Protein AF-A0A936WQS9-F1 (afdb_monomer)

Foldseek 3Di:
DQQDPVLVVLLVLLAWDDDDQLIGGQDLLLLLLLVLVLCVLVVHDLCQLPFDDFPDDNDPDFPVPDDPVNSVPGPVRDDSRSSSSSQSSVCVVPVCSSVLSSLSSLLVSLVSSLLSCLQAVDQDDCVVFVVVCVVCPPVDPPVVSVVVRRVVVSVVVSVVSNVVSCVVRPLVLLQVLLVWDWDDQQRALFFQADPVRDGDNTGDTFSTADP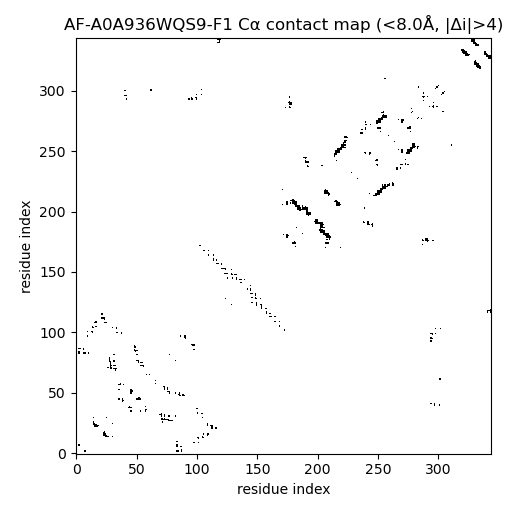VQLETEDEAQADDPPPDDPVNLVVLLRVQVSSVVSVGQYEYAYQAQDDDPSVVVSQVSSVVSVHYYAYHVRSLVSSLVSNPDSSNSSCVRPPVVVSVVVSPDDPVDFFDWDWDDDVQWIWIDGHPDIDIRGHD

Structure (mmCIF, N/CA/C/O backbone):
data_AF-A0A936WQS9-F1
#
_entry.id   AF-A0A936WQS9-F1
#
loop_
_atom_site.group_PDB
_atom_site.id
_atom_site.type_symbol
_atom_site.label_atom_id
_atom_site.label_alt_id
_atom_site.label_comp_id
_atom_site.label_asym_id
_atom_site.label_entity_id
_atom_site.label_seq_id
_atom_site.pdbx_PDB_ins_code
_atom_site.Cartn_x
_atom_site.Cartn_y
_atom_site.Cartn_z
_atom_site.occupancy
_atom_site.B_iso_or_equiv
_atom_site.auth_seq_id
_atom_site.auth_comp_id
_atom_site.auth_asym_id
_atom_site.auth_atom_id
_atom_site.pdbx_PDB_model_num
ATOM 1 N N . MET A 1 1 ? -15.703 30.690 -5.950 1.00 58.16 1 MET A N 1
ATOM 2 C CA . MET A 1 1 ? -15.272 30.643 -4.539 1.00 58.16 1 MET A CA 1
ATOM 3 C C . MET A 1 1 ? -13.782 30.345 -4.498 1.00 58.16 1 MET A C 1
ATOM 5 O O . MET A 1 1 ? -13.337 29.571 -5.343 1.00 58.16 1 MET A O 1
ATOM 9 N N . PRO A 1 2 ? -13.010 30.992 -3.613 1.00 80.19 2 PRO A N 1
ATOM 10 C CA . PRO A 1 2 ? -11.603 30.657 -3.416 1.00 80.19 2 PRO A CA 1
ATOM 11 C C . PRO A 1 2 ? -11.472 29.235 -2.850 1.00 80.19 2 PRO A C 1
ATOM 13 O O . PRO A 1 2 ? -12.244 28.853 -1.977 1.00 80.19 2 PRO A O 1
ATOM 16 N N . VAL A 1 3 ? -10.503 28.463 -3.350 1.00 90.00 3 VAL A N 1
ATOM 17 C CA . VAL A 1 3 ? -10.180 27.119 -2.837 1.00 90.00 3 VAL A CA 1
ATOM 18 C C . VAL A 1 3 ? -9.650 27.229 -1.405 1.00 90.00 3 VAL A C 1
ATOM 20 O O . VAL A 1 3 ? -8.772 28.065 -1.138 1.00 90.00 3 VAL A O 1
ATOM 23 N N . SER A 1 4 ? -10.139 26.367 -0.512 1.00 94.06 4 SER A N 1
ATOM 24 C CA . SER A 1 4 ? -9.732 26.328 0.892 1.00 94.06 4 SER A CA 1
ATOM 25 C C . SER A 1 4 ? -8.246 25.983 1.065 1.00 94.06 4 SER A C 1
ATOM 27 O O . SER A 1 4 ? -7.602 25.343 0.225 1.00 94.06 4 SER A O 1
ATOM 29 N N . VAL A 1 5 ? -7.666 26.398 2.194 1.00 94.06 5 VAL A N 1
ATOM 30 C CA . VAL A 1 5 ? -6.282 26.035 2.556 1.00 94.06 5 VAL A CA 1
ATOM 31 C C . VAL A 1 5 ? -6.144 24.519 2.737 1.00 94.06 5 VAL A C 1
ATOM 33 O O . VAL A 1 5 ? -5.124 23.943 2.348 1.00 94.06 5 VAL A O 1
ATOM 36 N N . THR A 1 6 ? -7.185 23.866 3.255 1.00 93.50 6 THR A N 1
ATOM 37 C CA . THR A 1 6 ? -7.256 22.410 3.416 1.00 93.50 6 THR A CA 1
ATOM 38 C C . THR A 1 6 ? -7.100 21.701 2.075 1.00 93.50 6 THR A C 1
ATOM 40 O O . THR A 1 6 ? -6.226 20.845 1.942 1.00 93.50 6 THR A O 1
ATOM 43 N N . VAL A 1 7 ? -7.850 22.110 1.046 1.00 96.50 7 VAL A N 1
ATOM 44 C CA . VAL A 1 7 ? -7.761 21.501 -0.291 1.00 96.50 7 VAL A CA 1
ATOM 45 C C . VAL A 1 7 ? -6.426 21.784 -0.965 1.00 96.50 7 VAL A C 1
ATOM 47 O O . VAL A 1 7 ? -5.829 20.873 -1.537 1.00 96.50 7 VAL A O 1
ATOM 50 N N . LYS A 1 8 ? -5.883 23.000 -0.839 1.00 95.50 8 LYS A N 1
ATOM 51 C CA . LYS A 1 8 ? -4.522 23.306 -1.321 1.00 95.50 8 LYS A CA 1
ATOM 52 C C . LYS A 1 8 ? -3.481 22.384 -0.685 1.00 95.50 8 LYS A C 1
ATOM 54 O O . LYS A 1 8 ? -2.594 21.874 -1.370 1.00 95.50 8 LYS A O 1
ATOM 59 N N . THR A 1 9 ? -3.597 22.150 0.620 1.00 95.44 9 THR A N 1
ATOM 60 C CA . THR A 1 9 ? -2.694 21.268 1.370 1.00 95.44 9 THR A CA 1
ATOM 61 C C . THR A 1 9 ? -2.844 19.816 0.927 1.00 95.44 9 THR A C 1
ATOM 63 O O . THR A 1 9 ? -1.839 19.165 0.635 1.00 95.44 9 THR A O 1
ATOM 66 N N . LEU A 1 10 ? -4.083 19.326 0.820 1.00 96.00 10 LEU A N 1
ATOM 67 C CA . LEU A 1 10 ? -4.405 17.990 0.323 1.00 96.00 10 LEU A CA 1
ATOM 68 C C . LEU A 1 10 ? -3.834 17.773 -1.082 1.00 96.00 10 LEU A C 1
ATOM 70 O O . LEU A 1 10 ? -3.108 16.809 -1.299 1.00 96.00 10 LEU A O 1
ATOM 74 N N . PHE A 1 11 ? -4.089 18.696 -2.011 1.00 96.38 11 PHE A N 1
ATOM 75 C CA . PHE A 1 11 ? -3.616 18.629 -3.393 1.00 96.38 11 PHE A CA 1
ATOM 76 C C . PHE A 1 11 ? -2.086 18.583 -3.480 1.00 96.38 11 PHE A C 1
ATOM 78 O O . PHE A 1 11 ? -1.515 17.739 -4.172 1.00 96.38 11 PHE A O 1
ATOM 85 N N . ASN A 1 12 ? -1.399 19.453 -2.735 1.00 93.75 12 ASN A N 1
ATOM 86 C CA . ASN A 1 12 ? 0.062 19.485 -2.730 1.00 93.75 12 ASN A CA 1
ATOM 87 C C . ASN A 1 12 ? 0.662 18.194 -2.154 1.00 93.75 12 ASN A C 1
ATOM 89 O O . ASN A 1 12 ? 1.575 17.635 -2.761 1.00 93.75 12 ASN A O 1
ATOM 93 N N . LYS A 1 13 ? 0.117 17.682 -1.041 1.00 93.25 13 LYS A N 1
ATOM 94 C CA . LYS A 1 13 ? 0.535 16.396 -0.455 1.00 93.25 13 LYS A CA 1
ATOM 95 C C . LYS A 1 13 ? 0.214 15.216 -1.375 1.00 93.25 13 LYS A C 1
ATOM 97 O O . LYS A 1 13 ? 1.012 14.288 -1.491 1.00 93.25 13 LYS A O 1
ATOM 102 N N . ALA A 1 14 ? -0.929 15.242 -2.058 1.00 94.12 14 ALA A N 1
ATOM 103 C CA . ALA A 1 14 ? -1.326 14.208 -3.005 1.00 94.12 14 ALA A CA 1
ATOM 104 C C . ALA A 1 14 ? -0.356 14.129 -4.189 1.00 94.12 14 ALA A C 1
ATOM 106 O O . ALA A 1 14 ? -0.041 13.028 -4.628 1.00 94.12 14 ALA A O 1
ATOM 107 N N . ARG A 1 15 ? 0.211 15.258 -4.632 1.00 95.06 15 ARG A N 1
ATOM 108 C CA . ARG A 1 15 ? 1.053 15.329 -5.832 1.00 95.06 15 ARG A CA 1
ATOM 109 C C . ARG A 1 15 ? 2.475 14.786 -5.673 1.00 95.06 15 ARG A C 1
ATOM 111 O O . ARG A 1 15 ? 3.000 14.270 -6.652 1.00 95.06 15 ARG A O 1
ATOM 118 N N . SER A 1 16 ? 3.115 14.893 -4.509 1.00 93.88 16 SER A N 1
ATOM 119 C CA . SER A 1 16 ? 4.531 14.509 -4.341 1.00 93.88 16 SER A CA 1
ATOM 120 C C . SER A 1 16 ? 4.748 13.381 -3.329 1.00 93.88 16 SER A C 1
ATOM 122 O O . SER A 1 16 ? 3.978 13.208 -2.384 1.00 93.88 16 SER A O 1
ATOM 124 N N . LEU A 1 17 ? 5.786 12.571 -3.539 1.00 93.00 17 LEU A N 1
ATOM 125 C CA . LEU A 1 17 ? 6.237 11.535 -2.609 1.00 93.00 17 LEU A CA 1
ATOM 126 C C . LEU A 1 17 ? 7.766 11.457 -2.605 1.00 93.00 17 LEU A C 1
ATOM 128 O O . LEU A 1 17 ? 8.380 11.200 -3.639 1.00 93.00 17 LEU A O 1
ATOM 132 N N . GLY A 1 18 ? 8.352 11.568 -1.411 1.00 86.94 18 GLY A N 1
ATOM 133 C CA . GLY A 1 18 ? 9.793 11.449 -1.202 1.00 86.94 18 GLY A CA 1
ATOM 134 C C . GLY A 1 18 ? 10.581 12.670 -1.674 1.00 86.94 18 GLY A C 1
ATOM 135 O O . GLY A 1 18 ? 10.019 13.724 -1.958 1.00 86.94 18 GLY A O 1
ATOM 136 N N . THR A 1 19 ? 11.900 12.508 -1.717 1.00 81.81 19 THR A N 1
ATOM 137 C CA . THR A 1 19 ? 12.876 13.501 -2.179 1.00 81.81 19 THR A CA 1
ATOM 138 C C . THR A 1 19 ? 14.018 12.790 -2.916 1.00 81.81 19 THR A C 1
ATOM 140 O O . THR A 1 19 ? 14.195 11.573 -2.793 1.00 81.81 19 THR A O 1
ATOM 143 N N . GLY A 1 20 ? 14.808 13.537 -3.690 1.00 85.88 20 GLY A N 1
ATOM 144 C CA . GLY A 1 20 ? 16.004 13.018 -4.361 1.00 85.88 20 GLY A CA 1
ATOM 145 C C . GLY A 1 20 ? 15.698 12.119 -5.564 1.00 85.88 20 GLY A C 1
ATOM 146 O O . GLY A 1 20 ? 14.681 12.275 -6.232 1.00 85.88 20 GLY A O 1
ATOM 147 N N . ARG A 1 21 ? 16.588 11.158 -5.856 1.00 82.81 21 ARG A N 1
ATOM 148 C CA . ARG A 1 21 ? 16.542 10.351 -7.097 1.00 82.81 21 ARG A CA 1
ATOM 149 C C . ARG A 1 21 ? 15.251 9.534 -7.271 1.00 82.81 21 ARG A C 1
ATOM 151 O O . ARG A 1 21 ? 14.854 9.250 -8.393 1.00 82.81 21 ARG A O 1
ATOM 158 N N . LEU A 1 22 ? 14.583 9.175 -6.174 1.00 88.75 22 LEU A N 1
ATOM 159 C CA . LEU A 1 22 ? 13.340 8.393 -6.186 1.00 88.75 22 LEU A CA 1
ATOM 160 C C . LEU A 1 22 ? 12.081 9.255 -5.968 1.00 88.75 22 LEU A C 1
ATOM 162 O O . LEU A 1 22 ? 11.011 8.705 -5.711 1.00 88.75 22 LEU A O 1
ATOM 166 N N . GLU A 1 23 ? 12.188 10.587 -6.036 1.00 93.25 23 GLU A N 1
ATOM 167 C CA . GLU A 1 23 ? 11.052 11.498 -5.846 1.00 93.25 23 GLU A CA 1
ATOM 168 C C . GLU A 1 23 ? 9.993 11.305 -6.929 1.00 93.25 23 GLU A C 1
ATOM 170 O O . GLU A 1 23 ? 10.248 11.556 -8.101 1.00 93.25 23 GLU A O 1
ATOM 175 N N . VAL A 1 24 ? 8.765 10.967 -6.549 1.00 95.19 24 VAL A N 1
ATOM 176 C CA . VAL A 1 24 ? 7.639 10.909 -7.488 1.00 95.19 24 VAL A CA 1
ATOM 177 C C . VAL A 1 24 ? 6.822 12.188 -7.406 1.00 95.19 24 VAL A C 1
ATOM 179 O O . VAL A 1 24 ? 6.429 12.612 -6.319 1.00 95.19 24 VAL A O 1
ATOM 182 N N . ARG A 1 25 ? 6.499 12.758 -8.570 1.00 95.81 25 ARG A N 1
ATOM 183 C CA . ARG A 1 25 ? 5.596 13.899 -8.700 1.00 95.81 25 ARG A CA 1
ATOM 184 C C . ARG A 1 25 ? 4.560 13.623 -9.781 1.00 95.81 25 ARG A C 1
ATOM 186 O O . ARG A 1 25 ? 4.924 13.492 -10.942 1.00 95.81 25 ARG A O 1
ATOM 193 N N . LEU A 1 26 ? 3.293 13.569 -9.382 1.00 97.44 26 LEU A N 1
ATOM 194 C CA . LEU A 1 26 ? 2.174 13.371 -10.298 1.00 97.44 26 LEU A CA 1
ATOM 195 C C . LEU A 1 26 ? 1.968 14.616 -11.169 1.00 97.44 26 LEU A C 1
ATOM 197 O O . LEU A 1 26 ? 1.988 15.754 -10.681 1.00 97.44 26 LEU A O 1
ATOM 201 N N . SER A 1 27 ? 1.757 14.390 -12.458 1.00 96.56 27 SER A N 1
ATOM 202 C CA . SER A 1 27 ? 1.336 15.393 -13.431 1.00 96.56 27 SER A CA 1
ATOM 203 C C . SER A 1 27 ? -0.144 15.763 -13.265 1.00 96.56 27 SER A C 1
ATOM 205 O O . SER A 1 27 ? -0.908 15.083 -12.578 1.00 96.56 27 SER A O 1
ATOM 207 N N . GLY A 1 28 ? -0.571 16.850 -13.920 1.00 96.88 28 GLY A N 1
ATOM 208 C CA . GLY A 1 28 ? -1.995 17.202 -13.997 1.00 96.88 28 GLY A CA 1
ATOM 209 C C . GLY A 1 28 ? -2.827 16.115 -14.687 1.00 96.88 28 GLY A C 1
ATOM 210 O O . GLY A 1 28 ? -3.931 15.827 -14.236 1.00 96.88 28 GLY A O 1
ATOM 211 N N . SER A 1 29 ? -2.261 15.458 -15.709 1.00 97.44 29 SER A N 1
ATOM 212 C CA . SER A 1 29 ? -2.894 14.325 -16.397 1.00 97.44 29 SER A CA 1
ATOM 213 C C . SER A 1 29 ? -3.140 13.156 -15.447 1.00 97.44 29 SER A C 1
ATOM 215 O O . SER A 1 29 ? -4.262 12.665 -15.377 1.00 97.44 29 SER A O 1
ATOM 217 N N . GLU A 1 30 ? -2.137 12.758 -14.658 1.00 98.12 30 GLU A N 1
ATOM 218 C CA . GLU A 1 30 ? -2.291 11.655 -13.702 1.00 98.12 30 GLU A CA 1
ATOM 219 C C . GLU A 1 30 ? -3.331 11.990 -12.633 1.00 98.12 30 GLU A C 1
ATOM 221 O O . GLU A 1 30 ? -4.213 11.182 -12.360 1.00 98.12 30 GLU A O 1
ATOM 226 N N . LEU A 1 31 ? -3.279 13.197 -12.060 1.00 98.25 31 LEU A N 1
ATOM 227 C CA . LEU A 1 31 ? -4.258 13.634 -11.059 1.00 98.25 31 LEU A CA 1
ATOM 228 C C . LEU A 1 31 ? -5.684 13.650 -11.621 1.00 98.25 31 LEU A C 1
ATOM 230 O O . LEU A 1 31 ? -6.610 13.206 -10.944 1.00 98.25 31 LEU A O 1
ATOM 234 N N . TYR A 1 32 ? -5.859 14.120 -12.856 1.00 98.38 32 TYR A N 1
ATOM 235 C CA . TYR A 1 32 ? -7.146 14.085 -13.540 1.00 98.38 32 TYR A CA 1
ATOM 236 C C . TYR A 1 32 ? -7.615 12.645 -13.791 1.00 98.38 32 TYR A C 1
ATOM 238 O O . TYR A 1 32 ? -8.744 12.314 -13.439 1.00 98.38 32 TYR A O 1
ATOM 246 N N . GLY A 1 33 ? -6.743 11.766 -14.291 1.00 98.19 33 GLY A N 1
ATOM 247 C CA . GLY A 1 33 ? -7.043 10.344 -14.479 1.00 98.19 33 GLY A CA 1
ATOM 248 C C . GLY A 1 33 ? -7.470 9.652 -13.181 1.00 98.19 33 GLY A C 1
ATOM 249 O O . GLY A 1 33 ? -8.458 8.922 -13.164 1.00 98.19 33 GLY A O 1
ATOM 250 N N . LEU A 1 34 ? -6.795 9.935 -12.061 1.00 98.44 34 LEU A N 1
ATOM 251 C CA . LEU A 1 34 ? -7.183 9.405 -10.750 1.00 98.44 34 LEU A CA 1
ATOM 252 C C . LEU A 1 34 ? -8.555 9.931 -10.302 1.00 98.44 34 LEU A C 1
ATOM 254 O O . LEU A 1 34 ? -9.365 9.146 -9.822 1.00 98.44 34 LEU A O 1
ATOM 258 N N . LEU A 1 35 ? -8.864 11.217 -10.502 1.00 98.44 35 LEU A N 1
ATOM 259 C CA . LEU A 1 35 ? -10.194 11.760 -10.194 1.00 98.44 35 LEU A CA 1
ATOM 260 C C . LEU A 1 35 ? -11.298 11.130 -11.055 1.00 98.44 35 LEU A C 1
ATOM 262 O O . LEU A 1 35 ? -12.395 10.891 -10.552 1.00 98.44 35 LEU A O 1
ATOM 266 N N . LEU A 1 36 ? -11.016 10.824 -12.326 1.00 98.25 36 LEU A N 1
ATOM 267 C CA . LEU A 1 36 ? -11.950 10.107 -13.199 1.00 98.25 36 LEU A CA 1
ATOM 268 C C . LEU A 1 36 ? -12.235 8.689 -12.686 1.00 98.25 36 LEU A C 1
ATOM 270 O O . LEU A 1 36 ? -13.386 8.253 -12.733 1.00 98.25 36 LEU A O 1
ATOM 274 N N . LEU A 1 37 ? -11.223 7.988 -12.160 1.00 98.25 37 LEU A N 1
ATOM 275 C CA . LEU A 1 37 ? -11.428 6.685 -11.521 1.00 98.25 37 LEU A CA 1
ATOM 276 C C . LEU A 1 37 ? -12.297 6.805 -10.265 1.00 98.25 37 LEU A C 1
ATOM 278 O O . LEU A 1 37 ? -13.234 6.029 -10.116 1.00 98.25 37 LEU A O 1
ATOM 282 N N . ILE A 1 38 ? -12.073 7.818 -9.421 1.00 98.06 38 ILE A N 1
ATOM 283 C CA . ILE A 1 38 ? -12.927 8.049 -8.243 1.00 98.06 38 ILE A CA 1
ATOM 284 C C . ILE A 1 38 ? -14.368 8.342 -8.674 1.00 98.06 38 ILE A C 1
ATOM 286 O O . ILE A 1 38 ? -15.299 7.764 -8.122 1.00 98.06 38 ILE A O 1
ATOM 290 N N . CYS A 1 39 ? -14.575 9.179 -9.699 1.00 97.75 39 CYS A N 1
ATOM 291 C CA . CYS A 1 39 ? -15.916 9.441 -10.230 1.00 97.75 39 CYS A CA 1
ATOM 292 C C . CYS A 1 39 ? -16.593 8.147 -10.692 1.00 97.75 39 CYS A C 1
ATOM 294 O O . CYS A 1 39 ? -17.736 7.896 -10.325 1.00 97.75 39 CYS A O 1
ATOM 296 N N . ARG A 1 40 ? -15.885 7.285 -11.434 1.00 97.00 40 ARG A N 1
ATOM 297 C CA . ARG A 1 40 ? -16.393 5.961 -11.828 1.00 97.00 40 ARG A CA 1
ATOM 298 C C . ARG A 1 40 ? -16.792 5.133 -10.606 1.00 97.00 40 ARG A C 1
ATOM 300 O O . ARG A 1 40 ? -17.895 4.594 -10.577 1.00 97.00 40 ARG A O 1
ATOM 307 N N . ASP A 1 41 ? -15.925 5.056 -9.604 1.00 97.19 41 ASP A N 1
ATOM 308 C CA . ASP A 1 41 ? -16.128 4.213 -8.424 1.00 97.19 41 ASP A CA 1
ATOM 309 C C . ASP A 1 41 ? -17.312 4.687 -7.573 1.00 97.19 41 ASP A C 1
ATOM 311 O O . ASP A 1 41 ? -18.064 3.869 -7.040 1.00 97.19 41 ASP A O 1
ATOM 315 N N . LEU A 1 42 ? -17.528 6.004 -7.509 1.00 96.06 42 LEU A N 1
ATOM 316 C CA . LEU A 1 42 ? -18.672 6.638 -6.848 1.00 96.06 42 LEU A CA 1
ATOM 317 C C . LEU A 1 42 ? -19.913 6.749 -7.750 1.00 96.06 42 LEU A C 1
ATOM 319 O O . LEU A 1 42 ? -20.949 7.242 -7.311 1.00 96.06 42 LEU A O 1
ATOM 323 N N . SER A 1 43 ? -19.846 6.252 -8.991 1.00 96.31 43 SER A N 1
ATOM 324 C CA . SER A 1 43 ? -20.916 6.362 -9.997 1.00 96.31 43 SER A CA 1
ATOM 325 C C . SER A 1 43 ? -21.324 7.810 -10.311 1.00 96.31 43 SER A C 1
ATOM 327 O O . SER A 1 43 ? -22.488 8.103 -10.588 1.00 96.31 43 SER A O 1
ATOM 329 N N . TRP A 1 44 ? -20.364 8.731 -10.269 1.00 96.75 44 TRP A N 1
ATOM 330 C CA . TRP A 1 44 ? -20.529 10.144 -10.590 1.00 96.75 44 TRP A CA 1
ATOM 331 C C . TRP A 1 44 ? -20.151 10.438 -12.039 1.00 96.75 44 TRP A C 1
ATOM 333 O O . TRP A 1 44 ? -19.207 9.876 -12.596 1.00 96.75 44 TRP A O 1
ATOM 343 N N . GLN A 1 45 ? -20.870 11.385 -12.635 1.00 96.50 45 GLN A N 1
ATOM 344 C CA . GLN A 1 45 ? -20.447 12.013 -13.882 1.00 96.50 45 GLN A CA 1
ATOM 345 C C . GLN A 1 45 ? -19.364 13.061 -13.563 1.00 96.50 45 GLN A C 1
ATOM 347 O O . GLN A 1 45 ? -19.575 13.842 -12.632 1.00 96.50 45 GLN A O 1
ATOM 352 N N . PRO A 1 46 ? -18.223 13.117 -14.277 1.00 96.56 46 PRO A N 1
ATOM 353 C CA . PRO A 1 46 ? -17.128 14.045 -13.957 1.00 96.56 46 PRO A CA 1
ATOM 354 C C . PRO A 1 46 ? -17.562 15.517 -13.862 1.00 96.56 46 PRO A C 1
ATOM 356 O O . PRO A 1 46 ? -17.081 16.271 -13.013 1.00 96.56 46 PRO A O 1
ATOM 359 N N . GLU A 1 47 ? -18.533 15.925 -14.677 1.00 96.50 47 GLU A N 1
ATOM 360 C CA . GLU A 1 47 ? -19.055 17.293 -14.717 1.00 96.50 47 GLU A CA 1
ATOM 361 C C . GLU A 1 47 ? -19.765 17.679 -13.417 1.00 96.50 47 GLU A C 1
ATOM 363 O O . GLU A 1 47 ? -19.842 18.864 -13.098 1.00 96.50 47 GLU A O 1
ATOM 368 N N . HIS A 1 48 ? -20.236 16.696 -12.641 1.00 94.44 48 HIS A N 1
ATOM 369 C CA . HIS A 1 48 ? -20.868 16.907 -11.338 1.00 94.44 48 HIS A CA 1
ATOM 370 C C . HIS A 1 48 ? -19.922 17.621 -10.361 1.00 94.44 48 HIS A C 1
ATOM 372 O O . HIS A 1 48 ? -20.357 18.441 -9.558 1.00 94.44 48 HIS A O 1
ATOM 378 N N . ILE A 1 49 ? -18.617 17.361 -10.470 1.00 96.75 49 ILE A N 1
ATOM 379 C CA . ILE A 1 49 ? -17.574 18.035 -9.684 1.00 96.75 49 ILE A CA 1
ATOM 380 C C . ILE A 1 49 ? -16.800 19.062 -10.521 1.00 96.75 49 ILE A C 1
ATOM 382 O O . ILE A 1 49 ? -15.690 19.463 -10.178 1.00 96.75 49 ILE A O 1
ATOM 386 N N . GLY A 1 50 ? -17.369 19.495 -11.649 1.00 96.12 50 GLY A N 1
ATOM 387 C CA . GLY A 1 50 ? -16.782 20.506 -12.525 1.00 96.12 50 GLY A CA 1
ATOM 388 C C . GLY A 1 50 ? -15.569 20.035 -13.328 1.00 96.12 50 GLY A C 1
ATOM 389 O O . GLY A 1 50 ? -14.843 20.879 -13.848 1.00 96.12 50 GLY A O 1
ATOM 390 N N . LEU A 1 51 ? -15.332 18.724 -13.437 1.00 97.44 51 LEU A N 1
ATOM 391 C CA . LEU A 1 51 ? -14.311 18.201 -14.341 1.00 97.44 51 LEU A CA 1
ATOM 392 C C . LEU A 1 51 ? -14.824 18.194 -15.790 1.00 97.44 51 LEU A C 1
ATOM 394 O O . LEU A 1 51 ? -16.010 17.954 -16.026 1.00 97.44 51 LEU A O 1
ATOM 398 N N . PRO A 1 52 ? -13.949 18.415 -16.785 1.00 96.25 52 PRO A N 1
ATOM 399 C CA . PRO A 1 52 ? -14.330 18.291 -18.181 1.00 96.25 52 PRO A CA 1
ATOM 400 C C . PRO A 1 52 ? -14.638 16.833 -18.537 1.00 96.25 52 PRO A C 1
ATOM 402 O O . PRO A 1 52 ? -14.078 15.902 -17.947 1.00 96.25 52 PRO A O 1
ATOM 405 N N . LYS A 1 53 ? -15.463 16.649 -19.576 1.00 94.06 53 LYS A N 1
ATOM 406 C CA . LYS A 1 53 ? -15.695 15.346 -20.214 1.00 94.06 53 LYS A CA 1
ATOM 407 C C . LYS A 1 53 ? -14.362 14.702 -20.594 1.00 94.06 53 LYS A C 1
ATOM 409 O O . LYS A 1 53 ? -13.576 15.356 -21.287 1.00 94.06 53 LYS A O 1
ATOM 414 N N . PRO A 1 54 ? -14.097 13.450 -20.192 1.00 94.00 54 PRO A N 1
ATOM 415 C CA . PRO A 1 54 ? -12.870 12.778 -20.577 1.00 94.00 54 PRO A CA 1
ATOM 416 C C . PRO A 1 54 ? -12.878 12.518 -22.086 1.00 94.00 54 PRO A C 1
ATOM 418 O O . PRO A 1 54 ? -13.891 12.108 -22.654 1.00 94.00 54 PRO A O 1
ATOM 421 N N . ARG A 1 55 ? -11.747 12.788 -22.746 1.00 94.12 55 ARG A N 1
ATOM 422 C CA . ARG A 1 55 ? -11.556 12.444 -24.166 1.00 94.12 55 ARG A CA 1
ATOM 423 C C . ARG A 1 55 ? -11.288 10.956 -24.356 1.00 94.12 55 ARG A C 1
ATOM 425 O O . ARG A 1 55 ? -11.755 10.363 -25.319 1.00 94.12 55 ARG A O 1
ATOM 432 N N . GLU A 1 56 ? -10.568 10.379 -23.404 1.00 92.69 56 GLU A N 1
ATOM 433 C CA . GLU A 1 56 ? -10.275 8.955 -23.345 1.00 92.69 56 GLU A CA 1
ATOM 434 C C . GLU A 1 56 ? -11.360 8.227 -22.554 1.00 92.69 56 GLU A C 1
ATOM 436 O O . GLU A 1 56 ? -11.865 8.740 -21.554 1.00 92.69 56 GLU A O 1
ATOM 441 N N . ALA A 1 57 ? -11.702 7.007 -22.964 1.00 94.50 57 ALA A N 1
ATOM 442 C CA . ALA A 1 57 ? -12.639 6.191 -22.204 1.00 94.50 57 ALA A CA 1
ATOM 443 C C . ALA A 1 57 ? -12.076 5.896 -20.803 1.00 94.50 57 ALA A C 1
ATOM 445 O O . ALA A 1 57 ? -10.910 5.517 -20.659 1.00 94.50 57 ALA A O 1
ATOM 446 N N . ILE A 1 58 ? -12.914 6.039 -19.772 1.00 96.00 58 ILE A N 1
ATOM 447 C CA . ILE A 1 58 ? -12.544 5.636 -18.412 1.00 96.00 58 ILE A CA 1
ATOM 448 C C . ILE A 1 58 ? -12.487 4.096 -18.375 1.00 96.00 58 ILE A C 1
ATOM 450 O O . ILE A 1 58 ? -13.486 3.451 -18.718 1.00 96.00 58 ILE A O 1
ATOM 454 N N . PRO A 1 59 ? -11.355 3.482 -17.980 1.00 95.06 59 PRO A N 1
ATOM 455 C CA . PRO A 1 59 ? -11.199 2.037 -17.959 1.00 95.06 59 PRO A CA 1
ATOM 456 C C . PRO A 1 59 ? -12.249 1.371 -17.071 1.00 95.06 59 PRO A C 1
ATOM 458 O O . PRO A 1 59 ? -12.524 1.825 -15.959 1.00 95.06 59 PRO A O 1
ATOM 461 N N . LYS A 1 60 ? -12.807 0.257 -17.550 1.00 92.69 60 LYS A N 1
ATOM 462 C CA . LYS A 1 60 ? -13.745 -0.579 -16.779 1.00 92.69 60 LYS A CA 1
ATOM 463 C C . LYS A 1 60 ? -13.049 -1.678 -15.974 1.00 92.69 60 LYS A C 1
ATOM 465 O O . LYS A 1 60 ? -13.660 -2.259 -15.089 1.00 92.69 60 LYS A O 1
ATOM 470 N N . GLN A 1 61 ? -11.792 -1.970 -16.298 1.00 90.44 61 GLN A N 1
ATOM 471 C CA . GLN A 1 61 ? -10.978 -2.948 -15.582 1.00 90.44 61 GLN A CA 1
ATOM 472 C C . GLN A 1 61 ? -10.542 -2.447 -14.200 1.00 90.44 61 GLN A C 1
ATOM 474 O O . GLN A 1 61 ? -10.634 -1.252 -13.887 1.00 90.44 61 GLN A O 1
ATOM 479 N N . THR A 1 62 ? -10.027 -3.376 -13.391 1.00 91.06 62 THR A N 1
ATOM 480 C CA . THR A 1 62 ? -9.424 -3.057 -12.095 1.00 91.06 62 THR A CA 1
ATOM 481 C C . THR A 1 62 ? -8.251 -2.099 -12.281 1.00 91.06 62 THR A C 1
ATOM 483 O O . THR A 1 62 ? -7.568 -2.098 -13.311 1.00 91.06 62 THR A O 1
ATOM 486 N N . TYR A 1 63 ? -7.998 -1.279 -11.263 1.00 95.56 63 TYR A N 1
ATOM 487 C CA . TYR A 1 63 ? -6.917 -0.296 -11.272 1.00 95.56 63 TYR A CA 1
ATOM 488 C C . TYR A 1 63 ? -5.555 -0.902 -11.646 1.00 95.56 63 TYR A C 1
ATOM 490 O O . TYR A 1 63 ? -4.793 -0.322 -12.418 1.00 95.56 63 TYR A O 1
ATOM 498 N N . TYR A 1 64 ? -5.272 -2.101 -11.137 1.00 94.69 64 TYR A N 1
ATOM 499 C CA . TYR A 1 64 ? -4.011 -2.808 -11.347 1.00 94.69 64 TYR A CA 1
ATOM 500 C C . TYR A 1 64 ? -3.766 -3.231 -12.794 1.00 94.69 64 TYR A C 1
ATOM 502 O O . TYR A 1 64 ? -2.609 -3.394 -13.184 1.00 94.69 64 TYR A O 1
ATOM 510 N N . SER A 1 65 ? -4.828 -3.360 -13.587 1.00 93.50 65 SER A N 1
ATOM 511 C CA . SER A 1 65 ? -4.747 -3.677 -15.009 1.00 93.50 65 SER A CA 1
ATOM 512 C C . SER A 1 65 ? -4.680 -2.431 -15.892 1.00 93.50 65 SER A C 1
ATOM 514 O O . SER A 1 65 ? -4.459 -2.573 -17.092 1.00 93.50 65 SER A O 1
ATOM 516 N N . VAL A 1 66 ? -4.901 -1.219 -15.368 1.00 95.00 66 VAL A N 1
ATOM 517 C CA . VAL A 1 66 ? -4.867 0.011 -16.176 1.00 95.00 66 VAL A CA 1
ATOM 518 C C . VAL A 1 66 ? -3.430 0.296 -16.638 1.00 95.00 66 VAL A C 1
ATOM 520 O O . VAL A 1 66 ? -2.535 0.420 -15.795 1.00 95.00 66 VAL A O 1
ATOM 523 N N . PRO A 1 67 ? -3.177 0.429 -17.955 1.00 92.94 67 PRO A N 1
ATOM 524 C CA . PRO A 1 67 ? -1.844 0.737 -18.461 1.00 92.94 67 PRO A CA 1
ATOM 525 C C . PRO A 1 67 ? -1.336 2.091 -17.938 1.00 92.94 67 PRO A C 1
ATOM 527 O O . PRO A 1 67 ? -2.085 3.068 -17.994 1.00 92.94 67 PRO A O 1
ATOM 530 N N . PRO A 1 68 ? -0.060 2.211 -17.516 1.00 91.88 68 PRO A N 1
ATOM 531 C CA . PRO A 1 68 ? 0.498 3.482 -17.041 1.00 91.88 68 PRO A CA 1
ATOM 532 C C . PRO A 1 68 ? 0.325 4.644 -18.028 1.00 91.88 68 PRO A C 1
ATOM 534 O O . PRO A 1 68 ? 0.075 5.772 -17.615 1.00 91.88 68 PRO A O 1
ATOM 537 N N . ILE A 1 69 ? 0.390 4.358 -19.334 1.00 94.25 69 ILE A N 1
ATOM 538 C CA . ILE A 1 69 ? 0.236 5.363 -20.393 1.00 94.25 69 ILE A CA 1
ATOM 539 C C . ILE A 1 69 ? -1.136 6.052 -20.380 1.00 94.25 69 ILE A C 1
ATOM 541 O O . ILE A 1 69 ? -1.222 7.215 -20.758 1.00 94.25 69 ILE A O 1
ATOM 545 N N . TRP A 1 70 ? -2.190 5.384 -19.897 1.00 96.88 70 TRP A N 1
ATOM 546 C CA . TRP A 1 70 ? -3.530 5.972 -19.818 1.00 96.88 70 TRP A CA 1
ATOM 547 C C . TRP A 1 70 ? -3.572 7.167 -18.858 1.00 96.88 70 TRP A C 1
ATOM 549 O O . TRP A 1 70 ? -4.146 8.202 -19.171 1.00 96.88 70 TRP A O 1
ATOM 559 N N . PHE A 1 71 ? -2.871 7.086 -17.723 1.00 97.06 71 PHE A N 1
ATOM 560 C CA . PHE A 1 71 ? -2.797 8.207 -16.780 1.00 97.06 71 PHE A CA 1
ATOM 561 C C . PHE A 1 71 ? -2.074 9.429 -17.373 1.00 97.06 71 PHE A C 1
ATOM 563 O O . PHE A 1 71 ? -2.251 10.549 -16.896 1.00 97.06 71 PHE A O 1
ATOM 570 N N . LEU A 1 72 ? -1.281 9.235 -18.429 1.00 95.94 72 LEU A N 1
ATOM 571 C CA . LEU A 1 72 ? -0.528 10.281 -19.122 1.00 95.94 72 LEU A CA 1
ATOM 572 C C . LEU A 1 72 ? -1.214 10.773 -20.407 1.00 95.94 72 LEU A C 1
ATOM 574 O O . LEU A 1 72 ? -0.742 11.736 -21.008 1.00 95.94 72 LEU A O 1
ATOM 578 N N . SER A 1 73 ? -2.310 10.145 -20.844 1.00 95.69 73 SER A N 1
ATOM 579 C CA . SER A 1 73 ? -2.936 10.433 -22.140 1.00 95.69 73 SER A CA 1
ATOM 580 C C . SER A 1 73 ? -4.008 11.527 -22.092 1.00 95.69 73 SER A C 1
ATOM 582 O O . SER A 1 73 ? -4.652 11.804 -23.103 1.00 95.69 73 SER A O 1
ATOM 584 N N . HIS A 1 74 ? -4.219 12.189 -20.951 1.00 96.38 74 HIS A N 1
ATOM 585 C CA . HIS A 1 74 ? -5.283 13.180 -20.810 1.00 96.38 74 HIS A CA 1
ATOM 586 C C . HIS A 1 74 ? -4.834 14.585 -21.219 1.00 96.38 74 HIS A C 1
ATOM 588 O O . HIS A 1 74 ? -4.557 15.452 -20.390 1.00 96.38 74 HIS A O 1
ATOM 594 N N . SER A 1 75 ? -4.839 14.850 -22.526 1.00 94.00 75 SER A N 1
ATOM 595 C CA . SER A 1 75 ? -4.486 16.168 -23.077 1.00 94.00 75 SER A CA 1
ATOM 596 C C . SER A 1 75 ? -5.441 17.297 -22.656 1.00 94.00 75 SER A C 1
ATOM 598 O O . SER A 1 75 ? -5.142 18.466 -22.864 1.00 94.00 75 SER A O 1
ATOM 600 N N . ASN A 1 76 ? -6.634 16.952 -22.164 1.00 95.12 76 ASN A N 1
ATOM 601 C CA . ASN A 1 76 ? -7.655 17.879 -21.676 1.00 95.12 76 ASN A CA 1
ATOM 602 C C . ASN A 1 76 ? -7.666 17.996 -20.145 1.00 95.12 76 ASN A C 1
ATOM 604 O O . ASN A 1 76 ? -8.661 18.465 -19.591 1.00 95.12 76 ASN A O 1
ATOM 608 N N . ALA A 1 77 ? -6.615 17.524 -19.468 1.00 96.56 77 ALA A N 1
ATOM 609 C CA . ALA A 1 77 ? -6.493 17.666 -18.028 1.00 96.56 77 ALA A CA 1
ATOM 610 C C . ALA A 1 77 ? -6.576 19.155 -17.632 1.00 96.56 77 ALA A C 1
ATOM 612 O O . ALA A 1 77 ? -5.840 19.965 -18.207 1.00 96.56 77 ALA A O 1
ATOM 613 N N . PRO A 1 78 ? -7.449 19.516 -16.674 1.00 96.69 78 PRO A N 1
ATOM 614 C CA . PRO A 1 78 ? -7.547 20.880 -16.167 1.00 96.69 78 PRO A CA 1
ATOM 615 C C . PRO A 1 78 ? -6.237 21.370 -15.557 1.00 96.69 78 PRO A C 1
ATOM 617 O O . PRO A 1 78 ? -5.368 20.580 -15.163 1.00 96.69 78 PRO A O 1
ATOM 620 N N . ASP A 1 79 ? -6.114 22.687 -15.419 1.00 96.38 79 ASP A N 1
ATOM 621 C CA . ASP A 1 79 ? -4.974 23.257 -14.713 1.00 96.38 79 ASP A CA 1
ATOM 622 C C . ASP A 1 79 ? -5.020 22.931 -13.197 1.00 96.38 79 ASP A C 1
ATOM 624 O O . ASP A 1 79 ? -6.042 22.483 -12.659 1.00 96.38 79 ASP A O 1
ATOM 628 N N . PRO A 1 80 ? -3.917 23.130 -12.449 1.00 96.00 80 PRO A N 1
ATOM 629 C CA . PRO A 1 80 ? -3.892 22.817 -11.022 1.00 96.00 80 PRO A CA 1
ATOM 630 C C . PRO A 1 80 ? -4.935 23.555 -10.168 1.00 96.00 80 PRO A C 1
ATOM 632 O O . PRO A 1 80 ? -5.328 23.026 -9.129 1.00 96.00 80 PRO A O 1
ATOM 635 N N . ALA A 1 81 ? -5.347 24.769 -10.544 1.00 96.19 81 ALA A N 1
ATOM 636 C CA . ALA A 1 81 ? -6.341 25.541 -9.802 1.00 96.19 81 ALA A CA 1
ATOM 637 C C . ALA A 1 81 ? -7.759 25.010 -10.060 1.00 96.19 81 ALA A C 1
ATOM 639 O O . ALA A 1 81 ? -8.562 24.918 -9.129 1.00 96.19 81 ALA A O 1
ATOM 640 N N . GLU A 1 82 ? -8.046 24.600 -11.293 1.00 97.12 82 GLU A N 1
ATOM 641 C CA . GLU A 1 82 ? -9.298 23.943 -11.667 1.00 97.12 82 GLU A CA 1
ATOM 642 C C . GLU A 1 82 ? -9.440 22.578 -10.988 1.00 97.12 82 GLU A C 1
ATOM 644 O O . GLU A 1 82 ? -10.466 22.319 -10.360 1.00 97.12 82 GLU A O 1
ATOM 649 N N . LEU A 1 83 ? -8.387 21.750 -10.994 1.00 97.75 83 LEU A N 1
ATOM 650 C CA . LEU A 1 83 ? -8.381 20.466 -10.278 1.00 97.75 83 LEU A CA 1
ATOM 651 C C . LEU A 1 83 ? -8.652 20.643 -8.778 1.00 97.75 83 LEU A C 1
ATOM 653 O O . LEU A 1 83 ? -9.429 19.895 -8.188 1.00 97.75 83 LEU A O 1
ATOM 657 N N . GLN A 1 84 ? -8.044 21.656 -8.155 1.00 97.94 84 GLN A N 1
ATOM 658 C CA . GLN A 1 84 ? -8.307 21.987 -6.754 1.00 97.94 84 GLN A CA 1
ATOM 659 C C . GLN A 1 84 ? -9.767 22.386 -6.518 1.00 97.94 84 GLN A C 1
ATOM 661 O O . GLN A 1 84 ? -10.370 21.953 -5.540 1.00 97.94 84 GLN A O 1
ATOM 666 N N . LYS A 1 85 ? -10.363 23.175 -7.415 1.00 97.88 85 LYS A N 1
ATOM 667 C CA . LYS A 1 85 ? -11.779 23.551 -7.323 1.00 97.88 85 LYS A CA 1
ATOM 668 C C . LYS A 1 85 ? -12.704 22.336 -7.461 1.00 97.88 85 LYS A C 1
ATOM 670 O O . LYS A 1 85 ? -13.711 22.265 -6.754 1.00 97.88 85 LYS A O 1
ATOM 675 N N . SER A 1 86 ? -12.360 21.376 -8.316 1.00 98.06 86 SER A N 1
ATOM 676 C CA . SER A 1 86 ? -13.102 20.116 -8.425 1.00 98.06 86 SER A CA 1
ATOM 677 C C . SER A 1 86 ? -13.014 19.277 -7.155 1.00 98.06 86 SER A C 1
ATOM 679 O O . SER A 1 86 ? -14.032 18.766 -6.701 1.00 98.06 86 SER A O 1
ATOM 681 N N . ILE A 1 87 ? -11.837 19.200 -6.528 1.00 98.00 87 ILE A N 1
ATOM 682 C CA . ILE A 1 87 ? -11.662 18.506 -5.242 1.00 98.00 87 ILE A CA 1
ATOM 683 C C . ILE A 1 87 ? -12.471 19.187 -4.132 1.00 98.00 87 ILE A C 1
ATOM 685 O O . ILE A 1 87 ? -13.137 18.500 -3.366 1.00 98.00 87 ILE A O 1
ATOM 689 N N . GLU A 1 88 ? -12.461 20.521 -4.060 1.00 97.50 88 GLU A N 1
ATOM 690 C CA . GLU A 1 88 ? -13.287 21.282 -3.108 1.00 97.50 88 GLU A CA 1
ATOM 691 C C . GLU A 1 88 ? -14.778 20.969 -3.292 1.00 97.50 88 GLU A C 1
ATOM 693 O O . GLU A 1 88 ? -15.483 20.697 -2.325 1.00 97.50 88 GLU A O 1
ATOM 698 N N . THR A 1 89 ? -15.242 20.948 -4.544 1.00 97.81 89 THR A N 1
ATOM 699 C CA . THR A 1 89 ? -16.636 20.619 -4.876 1.00 97.81 89 THR A CA 1
ATOM 700 C C . THR A 1 89 ? -16.975 19.187 -4.468 1.00 97.81 89 THR A C 1
ATOM 702 O O . THR A 1 89 ? -18.024 18.949 -3.881 1.00 97.81 89 THR A O 1
ATOM 705 N N . ALA A 1 90 ? -16.079 18.238 -4.733 1.00 97.62 90 ALA A N 1
ATOM 706 C CA . ALA A 1 90 ? -16.276 16.837 -4.393 1.00 97.62 90 ALA A CA 1
ATOM 707 C C . ALA A 1 90 ? -16.333 16.596 -2.874 1.00 97.62 90 ALA A C 1
ATOM 709 O O . ALA A 1 90 ? -17.204 15.868 -2.414 1.00 97.62 90 ALA A O 1
ATOM 710 N N . ILE A 1 91 ? -15.470 17.258 -2.094 1.00 96.94 91 ILE A N 1
ATOM 711 C CA . ILE A 1 91 ? -15.478 17.183 -0.622 1.00 96.94 91 ILE A CA 1
ATOM 712 C C . ILE A 1 91 ? -16.762 17.780 -0.036 1.00 96.94 91 ILE A C 1
ATOM 714 O O . ILE A 1 91 ? -17.277 17.278 0.958 1.00 96.94 91 ILE A O 1
ATOM 718 N N . ALA A 1 92 ? -17.303 18.835 -0.651 1.00 96.06 92 ALA A N 1
ATOM 719 C CA . ALA A 1 92 ? -18.576 19.413 -0.224 1.00 96.06 92 ALA A CA 1
ATOM 720 C C . ALA A 1 92 ? -19.777 18.476 -0.468 1.00 96.06 92 ALA A C 1
ATOM 722 O O . ALA A 1 92 ? -20.810 18.639 0.177 1.00 96.06 92 ALA A O 1
ATOM 723 N N . LEU A 1 93 ? -19.654 17.523 -1.398 1.00 96.25 93 LEU A N 1
ATOM 724 C CA . LEU A 1 93 ? -20.693 16.544 -1.731 1.00 96.25 93 LEU A CA 1
ATOM 725 C C . LEU A 1 93 ? -20.546 15.234 -0.951 1.00 96.25 93 LEU A C 1
ATOM 727 O O . LEU A 1 93 ? -21.546 14.616 -0.601 1.00 96.25 93 LEU A O 1
ATOM 731 N N . GLU A 1 94 ? -19.309 14.809 -0.711 1.00 96.19 94 GLU A N 1
ATOM 732 C CA . GLU A 1 94 ? -18.958 13.582 -0.004 1.00 96.19 94 GLU A CA 1
ATOM 733 C C . GLU A 1 94 ? -17.768 13.865 0.916 1.00 96.19 94 GLU A C 1
ATOM 735 O O . GLU A 1 94 ? -16.650 14.119 0.455 1.00 96.19 94 GLU A O 1
ATOM 740 N N . THR A 1 95 ? -18.011 13.819 2.225 1.00 92.06 95 THR A N 1
ATOM 741 C CA . THR A 1 95 ? -17.034 14.190 3.254 1.00 92.06 95 THR A CA 1
ATOM 742 C C . THR A 1 95 ? -15.767 13.344 3.178 1.00 92.06 95 THR A C 1
ATOM 744 O O . THR A 1 95 ? -14.664 13.867 3.363 1.00 92.06 95 THR A O 1
ATOM 747 N N . ASP A 1 96 ? -15.895 12.068 2.805 1.00 94.19 96 ASP A N 1
ATOM 748 C CA . ASP A 1 96 ? -14.768 11.135 2.733 1.00 94.19 96 ASP A CA 1
ATOM 749 C C . ASP A 1 96 ? -13.993 11.212 1.410 1.00 94.19 96 ASP A C 1
ATOM 751 O O . ASP A 1 96 ? -12.941 10.581 1.256 1.00 94.19 96 ASP A O 1
ATOM 755 N N . PHE A 1 97 ? -14.444 12.029 0.450 1.00 96.62 97 PHE A N 1
ATOM 756 C CA . PHE A 1 97 ? -13.797 12.154 -0.857 1.00 96.62 97 PHE A CA 1
ATOM 757 C C . PHE A 1 97 ? -12.323 12.554 -0.732 1.00 96.62 97 PHE A C 1
ATOM 759 O O . PHE A 1 97 ? -11.459 12.027 -1.435 1.00 96.62 97 PHE A O 1
ATOM 766 N N . GLY A 1 98 ? -12.009 13.476 0.184 1.00 95.69 98 GLY A N 1
ATOM 767 C CA . GLY A 1 98 ? -10.636 13.927 0.405 1.00 95.69 98 GLY A CA 1
ATOM 768 C C . GLY A 1 98 ? -9.715 12.794 0.869 1.00 95.69 98 GLY A C 1
ATOM 769 O O . GLY A 1 98 ? -8.565 12.704 0.423 1.00 95.69 98 GLY A O 1
ATOM 770 N N . MET A 1 99 ? -10.230 11.898 1.716 1.00 94.56 99 MET A N 1
ATOM 771 C CA . MET A 1 99 ? -9.511 10.717 2.191 1.00 94.56 99 MET A CA 1
ATOM 772 C C . MET A 1 99 ? -9.305 9.709 1.057 1.00 94.56 99 MET A C 1
ATOM 774 O O . MET A 1 99 ? -8.173 9.268 0.834 1.00 94.56 99 MET A O 1
ATOM 778 N N . TYR A 1 100 ? -10.359 9.430 0.286 1.00 96.94 100 TYR A N 1
ATOM 779 C CA . TYR A 1 100 ? -10.310 8.565 -0.894 1.00 96.94 100 TYR A CA 1
ATOM 780 C C . TYR A 1 100 ? -9.241 9.045 -1.879 1.00 96.94 100 TYR A C 1
ATOM 782 O O . TYR A 1 100 ? -8.333 8.300 -2.254 1.00 96.94 100 TYR A O 1
ATOM 790 N N . PHE A 1 101 ? -9.302 10.324 -2.252 1.00 97.81 101 PHE A N 1
ATOM 791 C CA . PHE A 1 101 ? -8.367 10.947 -3.181 1.00 97.81 101 PHE A CA 1
ATOM 792 C C . PHE A 1 101 ? -6.918 10.866 -2.686 1.00 97.81 101 PHE A C 1
ATOM 794 O O . PHE A 1 101 ? -6.018 10.485 -3.441 1.00 97.81 101 PHE A O 1
ATOM 801 N N . SER A 1 102 ? -6.686 11.172 -1.407 1.00 95.88 102 SER A N 1
ATOM 802 C CA . SER A 1 102 ? -5.361 11.087 -0.781 1.00 95.88 102 SER A CA 1
ATOM 803 C C . SER A 1 102 ? -4.787 9.667 -0.813 1.00 95.88 102 SER A C 1
ATOM 805 O O . SER A 1 102 ? -3.609 9.473 -1.143 1.00 95.88 102 SER A O 1
ATOM 807 N N . ASN A 1 103 ? -5.614 8.668 -0.490 1.00 95.75 103 ASN A N 1
ATOM 808 C CA . ASN A 1 103 ? -5.216 7.264 -0.444 1.00 95.75 103 ASN A CA 1
ATOM 809 C C . ASN A 1 103 ? -4.937 6.719 -1.849 1.00 95.75 103 ASN A C 1
ATOM 811 O O . ASN A 1 103 ? -3.886 6.110 -2.067 1.00 95.75 103 ASN A O 1
ATOM 815 N N . LEU A 1 104 ? -5.784 7.038 -2.831 1.00 97.38 104 LEU A N 1
ATOM 816 C CA . LEU A 1 104 ? -5.568 6.635 -4.220 1.00 97.38 104 LEU A CA 1
ATOM 817 C C . LEU A 1 104 ? -4.301 7.266 -4.815 1.00 97.38 104 LEU A C 1
ATOM 819 O O . LEU A 1 104 ? -3.479 6.570 -5.418 1.00 97.38 104 LEU A O 1
ATOM 823 N N . CYS A 1 105 ? -4.071 8.561 -4.580 1.00 97.50 105 CYS A N 1
ATOM 824 C CA . CYS A 1 105 ? -2.821 9.210 -4.982 1.00 97.50 105 CYS A CA 1
ATOM 825 C C . CYS A 1 105 ? -1.607 8.581 -4.282 1.00 97.50 105 CYS A C 1
ATOM 827 O O . CYS A 1 105 ? -0.542 8.438 -4.882 1.00 97.50 105 CYS A O 1
ATOM 829 N N . SER A 1 106 ? -1.745 8.189 -3.014 1.00 95.69 106 SER A N 1
ATOM 830 C CA . SER A 1 106 ? -0.671 7.548 -2.246 1.00 95.69 106 SER A CA 1
ATOM 831 C C . SER A 1 106 ? -0.305 6.163 -2.779 1.00 95.69 106 SER A C 1
ATOM 833 O O . SER A 1 106 ? 0.892 5.870 -2.874 1.00 95.69 106 SER A O 1
ATOM 835 N N . LEU A 1 107 ? -1.299 5.355 -3.167 1.00 96.25 107 LEU A N 1
ATOM 836 C CA . LEU A 1 107 ? -1.113 4.072 -3.850 1.00 96.25 107 LEU A CA 1
ATOM 837 C C . LEU A 1 107 ? -0.420 4.276 -5.202 1.00 96.25 107 LEU A C 1
ATOM 839 O O . LEU A 1 107 ? 0.609 3.654 -5.474 1.00 96.25 107 LEU A O 1
ATOM 843 N N . HIS A 1 108 ? -0.934 5.193 -6.027 1.00 97.38 108 HIS A N 1
ATOM 844 C CA . HIS A 1 108 ? -0.386 5.435 -7.359 1.00 97.38 108 HIS A CA 1
ATOM 845 C C . HIS A 1 108 ? 1.066 5.915 -7.314 1.00 97.38 108 HIS A C 1
ATOM 847 O O . HIS A 1 108 ? 1.928 5.339 -7.979 1.00 97.38 108 HIS A O 1
ATOM 853 N N . LYS A 1 109 ? 1.384 6.886 -6.448 1.00 96.38 109 LYS A N 1
ATOM 854 C CA . LYS A 1 109 ? 2.764 7.366 -6.280 1.00 96.38 109 LYS A CA 1
ATOM 855 C C . LYS A 1 109 ? 3.726 6.268 -5.846 1.00 96.38 109 LYS A C 1
ATOM 857 O O . LYS A 1 109 ? 4.854 6.246 -6.324 1.00 96.38 109 LYS A O 1
ATOM 862 N N . ARG A 1 110 ? 3.315 5.363 -4.953 1.00 95.12 110 ARG A N 1
ATOM 863 C CA . ARG A 1 110 ? 4.179 4.259 -4.501 1.00 95.12 110 ARG A CA 1
ATOM 864 C C . ARG A 1 110 ? 4.419 3.230 -5.594 1.00 95.12 110 ARG A C 1
ATOM 866 O O . ARG A 1 110 ? 5.541 2.756 -5.724 1.00 95.12 110 ARG A O 1
ATOM 873 N N . ARG A 1 111 ? 3.426 2.963 -6.447 1.00 94.69 111 ARG A N 1
ATOM 874 C CA . ARG A 1 111 ? 3.616 2.129 -7.647 1.00 94.69 111 ARG A CA 1
ATOM 875 C C . ARG A 1 111 ? 4.631 2.745 -8.607 1.00 94.69 111 ARG A C 1
ATOM 877 O O . ARG A 1 111 ? 5.556 2.055 -9.023 1.00 94.69 111 ARG A O 1
ATOM 884 N N . LEU A 1 112 ? 4.518 4.044 -8.888 1.00 94.75 112 LEU A N 1
ATOM 885 C CA . LEU A 1 112 ? 5.499 4.766 -9.709 1.00 94.75 112 LEU A CA 1
ATOM 886 C C . LEU A 1 112 ? 6.887 4.781 -9.056 1.00 94.75 112 LEU A C 1
ATOM 888 O O . LEU A 1 112 ? 7.902 4.615 -9.728 1.00 94.75 112 LEU A O 1
ATOM 892 N N . LYS A 1 113 ? 6.949 4.945 -7.731 1.00 95.38 113 LYS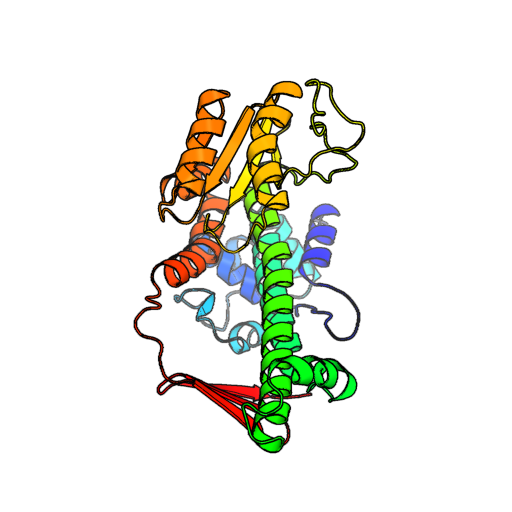 A N 1
ATOM 893 C CA . LYS A 1 113 ? 8.210 4.913 -6.987 1.00 95.38 113 LYS A CA 1
ATOM 894 C C . LYS A 1 113 ? 8.858 3.538 -7.074 1.00 95.38 113 LYS A C 1
ATOM 896 O O . LYS A 1 113 ? 10.057 3.457 -7.315 1.00 95.38 113 LYS A O 1
ATOM 901 N N . PHE A 1 114 ? 8.079 2.467 -6.949 1.00 94.88 114 PHE A N 1
ATOM 902 C CA . PHE A 1 114 ? 8.585 1.109 -7.103 1.00 94.88 114 PHE A CA 1
ATOM 903 C C . PHE A 1 114 ? 9.075 0.833 -8.530 1.00 94.88 114 PHE A C 1
ATOM 905 O O . PHE A 1 114 ? 10.143 0.255 -8.697 1.00 94.88 114 PHE A O 1
ATOM 912 N N . GLN A 1 115 ? 8.388 1.336 -9.561 1.00 93.06 115 GLN A N 1
ATOM 913 C CA . GLN A 1 115 ? 8.890 1.275 -10.942 1.00 93.06 115 GLN A CA 1
ATOM 914 C C . GLN A 1 115 ? 10.258 1.957 -11.092 1.00 93.06 115 GLN A C 1
ATOM 916 O O . GLN A 1 115 ? 11.151 1.401 -11.726 1.00 93.06 115 GLN A O 1
ATOM 921 N N . ARG A 1 116 ? 10.469 3.108 -10.442 1.00 93.88 116 ARG A N 1
ATOM 922 C CA . ARG A 1 116 ? 11.784 3.772 -10.412 1.00 93.88 116 ARG A CA 1
ATOM 923 C C . ARG A 1 116 ? 12.826 2.995 -9.615 1.00 93.88 116 ARG A C 1
ATOM 925 O O . ARG A 1 116 ? 14.001 2.994 -9.964 1.00 93.88 116 ARG A O 1
ATOM 932 N N . ILE A 1 117 ? 12.429 2.325 -8.536 1.00 94.69 117 ILE A N 1
ATOM 933 C CA . ILE A 1 117 ? 13.327 1.428 -7.796 1.00 94.69 117 ILE A CA 1
ATOM 934 C C . ILE A 1 117 ? 13.781 0.290 -8.716 1.00 94.69 117 ILE A C 1
ATOM 936 O O . ILE A 1 117 ? 14.977 0.019 -8.788 1.00 94.69 117 ILE A O 1
ATOM 940 N N . LEU A 1 118 ? 12.868 -0.316 -9.482 1.00 94.44 118 LEU A N 1
ATOM 941 C CA . LEU A 1 118 ? 13.211 -1.355 -10.457 1.00 94.44 118 LEU A CA 1
ATOM 942 C C . LEU A 1 118 ? 14.204 -0.846 -11.518 1.00 94.44 118 LEU A C 1
ATOM 944 O O . LEU A 1 118 ? 15.189 -1.538 -11.793 1.00 94.44 118 LEU A O 1
ATOM 948 N N . SER A 1 119 ? 14.009 0.360 -12.067 1.00 93.81 119 SER A N 1
ATOM 949 C CA . SER A 1 119 ? 14.910 0.924 -13.090 1.00 93.81 119 SER A CA 1
ATOM 950 C C . SER A 1 119 ? 16.279 1.342 -12.538 1.00 93.81 119 SER A C 1
ATOM 952 O O . SER A 1 119 ? 17.287 1.235 -13.236 1.00 93.81 119 SER A O 1
ATOM 954 N N . THR A 1 120 ? 16.354 1.756 -11.268 1.00 94.19 120 THR A N 1
ATOM 955 C CA . THR A 1 120 ? 17.571 2.361 -10.691 1.00 94.19 120 THR A CA 1
ATOM 956 C C . THR A 1 120 ? 18.352 1.473 -9.720 1.00 94.19 120 THR A C 1
ATOM 958 O O . THR A 1 120 ? 19.521 1.763 -9.465 1.00 94.19 120 THR A O 1
ATOM 961 N N . GLN A 1 121 ? 17.776 0.384 -9.186 1.00 94.88 121 GLN A N 1
ATOM 962 C CA . GLN A 1 121 ? 18.411 -0.455 -8.153 1.00 94.88 121 GLN A CA 1
ATOM 963 C C . GLN A 1 121 ? 19.743 -1.039 -8.647 1.00 94.88 121 GLN A C 1
ATOM 965 O O . GLN A 1 121 ? 19.704 -1.936 -9.492 1.00 94.88 121 GLN A O 1
ATOM 970 N N . PRO A 1 122 ? 20.911 -0.586 -8.168 1.00 92.94 122 PRO A N 1
ATOM 971 C CA . PRO A 1 122 ? 22.201 -0.914 -8.771 1.00 92.94 122 PRO A CA 1
ATOM 972 C C . PRO A 1 122 ? 22.513 -2.412 -8.743 1.00 92.94 122 PRO A C 1
ATOM 974 O O . PRO A 1 122 ? 22.077 -3.139 -7.846 1.00 92.94 122 PRO A O 1
ATOM 977 N N . LYS A 1 123 ? 23.319 -2.860 -9.714 1.00 94.69 123 LYS A N 1
ATOM 978 C CA . LYS A 1 123 ? 23.907 -4.202 -9.702 1.00 94.69 123 LYS A CA 1
ATOM 979 C C . LYS A 1 123 ? 24.865 -4.316 -8.504 1.00 94.69 123 LYS A C 1
ATOM 981 O O . LYS A 1 123 ? 25.773 -3.488 -8.405 1.00 94.69 123 LYS A O 1
ATOM 986 N N . PRO A 1 124 ? 24.696 -5.311 -7.615 1.00 95.81 124 PRO A N 1
ATOM 987 C CA . PRO A 1 124 ? 25.578 -5.469 -6.463 1.00 95.81 124 PRO A CA 1
ATOM 988 C C . PRO A 1 124 ? 27.034 -5.749 -6.848 1.00 95.81 124 PRO A C 1
ATOM 990 O O . PRO A 1 124 ? 27.300 -6.412 -7.854 1.00 95.81 124 PRO A O 1
ATOM 993 N N . THR A 1 125 ? 27.973 -5.293 -6.017 1.00 96.00 125 THR A N 1
ATOM 994 C CA . THR A 1 125 ? 29.415 -5.554 -6.174 1.00 96.00 125 THR A CA 1
ATOM 995 C C . THR A 1 125 ? 29.893 -6.670 -5.244 1.00 96.00 125 THR A C 1
ATOM 997 O O . THR A 1 125 ? 29.229 -7.013 -4.263 1.00 96.00 125 THR A O 1
ATOM 1000 N N . MET A 1 126 ? 31.072 -7.236 -5.528 1.00 95.69 126 MET A N 1
ATOM 1001 C CA . MET A 1 126 ? 31.674 -8.257 -4.661 1.00 95.69 126 MET A CA 1
ATOM 1002 C C . MET A 1 126 ? 31.989 -7.735 -3.258 1.00 95.69 126 MET A C 1
ATOM 1004 O O . MET A 1 126 ? 31.845 -8.492 -2.304 1.00 95.69 126 MET A O 1
ATOM 1008 N N . ASP A 1 127 ? 32.286 -6.446 -3.092 1.00 95.44 127 ASP A N 1
ATOM 1009 C CA . ASP A 1 127 ? 32.507 -5.851 -1.765 1.00 95.44 127 ASP A CA 1
ATOM 1010 C C . ASP A 1 127 ? 31.260 -5.930 -0.868 1.00 95.44 127 ASP A C 1
ATOM 1012 O O . ASP A 1 127 ? 31.363 -5.980 0.355 1.00 95.44 127 ASP A O 1
ATOM 1016 N N . GLN A 1 128 ? 30.063 -5.987 -1.462 1.00 92.62 128 GLN A N 1
ATOM 1017 C CA . GLN A 1 128 ? 28.801 -6.056 -0.721 1.00 92.62 128 GLN A CA 1
ATOM 1018 C C . GLN A 1 128 ? 28.399 -7.484 -0.324 1.00 92.62 128 GLN A C 1
ATOM 1020 O O . GLN A 1 128 ? 27.602 -7.659 0.604 1.00 92.62 128 GLN A O 1
ATOM 1025 N N . VAL A 1 129 ? 28.875 -8.504 -1.047 1.00 94.94 129 VAL A N 1
ATOM 1026 C CA . VAL A 1 129 ? 28.365 -9.885 -0.917 1.00 94.94 129 VAL A CA 1
ATOM 1027 C C . VAL A 1 129 ? 29.441 -10.951 -0.741 1.00 94.94 129 VAL A C 1
ATOM 1029 O O . VAL A 1 129 ? 29.113 -12.048 -0.299 1.00 94.94 129 VAL A O 1
ATOM 1032 N N . GLY A 1 130 ? 30.703 -10.659 -1.055 1.00 92.75 130 GLY A N 1
ATOM 1033 C CA . GLY A 1 130 ? 31.776 -11.648 -1.177 1.00 92.75 130 GLY A CA 1
ATOM 1034 C C . GLY A 1 130 ? 32.037 -12.431 0.107 1.00 92.75 130 GLY A C 1
ATOM 1035 O O . GLY A 1 130 ? 32.206 -13.646 0.057 1.00 92.75 130 GLY A O 1
ATOM 1036 N N . THR A 1 131 ? 31.958 -11.776 1.270 1.00 94.00 131 THR A N 1
ATOM 1037 C CA . THR A 1 131 ? 32.128 -12.424 2.584 1.00 94.00 131 THR A CA 1
ATOM 1038 C C . THR A 1 131 ? 31.083 -13.505 2.864 1.00 94.00 131 THR A C 1
ATOM 1040 O O . THR A 1 131 ? 31.372 -14.465 3.572 1.00 94.00 131 THR A O 1
ATOM 1043 N N . ARG A 1 132 ? 29.889 -13.417 2.262 1.00 92.88 132 ARG A N 1
ATOM 1044 C CA . ARG A 1 132 ? 28.832 -14.437 2.390 1.00 92.88 132 ARG A CA 1
ATOM 1045 C C . ARG A 1 132 ? 29.204 -15.739 1.683 1.00 92.88 132 ARG A C 1
ATOM 1047 O O . ARG A 1 132 ? 28.678 -16.787 2.040 1.00 92.88 132 ARG A O 1
ATOM 1054 N N . GLY A 1 133 ? 30.137 -15.680 0.728 1.00 93.81 133 GLY A N 1
ATOM 1055 C CA . GLY A 1 133 ? 30.658 -16.852 0.031 1.00 93.81 133 GLY A CA 1
ATOM 1056 C C . GLY A 1 133 ? 31.317 -17.865 0.963 1.00 93.81 133 GLY A C 1
ATOM 1057 O O . GLY A 1 133 ? 31.306 -19.042 0.634 1.00 93.81 133 GLY A O 1
ATOM 1058 N N . LEU A 1 134 ? 31.799 -17.454 2.144 1.00 94.75 134 LEU A N 1
ATOM 1059 C CA . LEU A 1 134 ? 32.393 -18.355 3.141 1.00 94.75 134 LEU A CA 1
ATOM 1060 C C . LEU A 1 134 ? 31.461 -19.507 3.552 1.00 94.75 134 LEU A C 1
ATOM 1062 O O . LEU A 1 134 ? 31.947 -20.588 3.863 1.00 94.75 134 LEU A O 1
ATOM 1066 N N . LEU A 1 135 ? 30.141 -19.289 3.535 1.00 95.31 135 LEU A N 1
ATOM 1067 C CA . LEU A 1 135 ? 29.152 -20.290 3.955 1.00 95.31 135 LEU A CA 1
ATOM 1068 C C . LEU A 1 135 ? 28.919 -21.395 2.915 1.00 95.31 135 LEU A C 1
ATOM 1070 O O . LEU A 1 135 ? 28.455 -22.473 3.263 1.00 95.31 135 LEU A O 1
ATOM 1074 N N . GLU A 1 136 ? 29.215 -21.121 1.644 1.00 94.06 136 GLU A N 1
ATOM 1075 C CA . GLU A 1 136 ? 28.925 -22.013 0.509 1.00 94.06 136 GLU A CA 1
ATOM 1076 C C . GLU A 1 136 ? 30.200 -22.364 -0.282 1.00 94.06 136 GLU A C 1
ATOM 1078 O O . GLU A 1 136 ? 30.152 -23.063 -1.299 1.00 94.06 136 GLU A O 1
ATOM 1083 N N . TYR A 1 137 ? 31.359 -21.876 0.168 1.00 94.81 137 TYR A N 1
ATOM 1084 C CA . TYR A 1 137 ? 32.637 -22.090 -0.496 1.00 94.81 137 TYR A CA 1
ATOM 1085 C C . TYR A 1 137 ? 32.972 -23.585 -0.559 1.00 94.81 137 TYR A C 1
ATOM 1087 O O . TYR A 1 137 ? 32.815 -24.312 0.418 1.00 94.81 137 TYR A O 1
ATOM 1095 N N . GLY A 1 138 ? 33.412 -24.054 -1.728 1.00 94.31 138 GLY A N 1
ATOM 1096 C CA . GLY A 1 138 ? 33.670 -25.474 -1.987 1.00 94.31 138 GLY A CA 1
ATOM 1097 C C . GLY A 1 138 ? 32.427 -26.310 -2.325 1.00 94.31 138 GLY A C 1
ATOM 1098 O O . GLY A 1 138 ? 32.583 -27.438 -2.779 1.00 94.31 138 GLY A O 1
ATOM 1099 N N . THR A 1 139 ? 31.212 -25.764 -2.182 1.00 95.75 139 THR A N 1
ATOM 1100 C CA . THR A 1 139 ? 29.968 -26.443 -2.608 1.00 95.75 139 THR A CA 1
ATOM 1101 C C . THR A 1 139 ? 29.705 -26.262 -4.105 1.00 95.75 139 THR A C 1
ATOM 1103 O O . THR A 1 139 ? 29.162 -27.145 -4.764 1.00 95.75 139 THR A O 1
ATOM 1106 N N . TYR A 1 140 ? 30.126 -25.124 -4.661 1.00 93.69 140 TYR A N 1
ATOM 1107 C CA . TYR A 1 140 ? 29.964 -24.773 -6.071 1.00 93.69 140 TYR A CA 1
ATOM 1108 C C . TYR A 1 140 ? 31.294 -24.341 -6.686 1.00 93.69 140 TYR A C 1
ATOM 1110 O O . TYR A 1 140 ? 32.254 -24.025 -5.981 1.00 93.69 140 TYR A O 1
ATOM 1118 N N . THR A 1 141 ? 31.335 -24.237 -8.017 1.00 96.75 141 THR A N 1
ATOM 1119 C CA . THR A 1 141 ? 32.422 -23.509 -8.680 1.00 96.75 141 THR A CA 1
ATOM 1120 C C . THR A 1 141 ? 32.383 -22.033 -8.276 1.00 96.75 141 THR A C 1
ATOM 1122 O O . THR A 1 141 ? 31.308 -21.455 -8.094 1.00 96.75 141 THR A O 1
ATOM 1125 N N . ASN A 1 142 ? 33.551 -21.392 -8.188 1.00 95.44 142 ASN A N 1
ATOM 1126 C CA . ASN A 1 142 ? 33.651 -19.972 -7.830 1.00 95.44 142 ASN A CA 1
ATOM 1127 C C . ASN A 1 142 ? 32.791 -19.088 -8.748 1.00 95.44 142 ASN A C 1
ATOM 1129 O O . ASN A 1 142 ? 32.080 -18.204 -8.274 1.00 95.44 142 ASN A O 1
ATOM 1133 N N . GLN A 1 143 ? 32.802 -19.371 -10.056 1.00 96.00 143 GLN A N 1
ATOM 1134 C CA . GLN A 1 143 ? 31.985 -18.647 -11.028 1.00 96.00 143 GLN A CA 1
ATOM 1135 C C . GLN A 1 143 ? 30.494 -18.751 -10.687 1.00 96.00 143 GLN A C 1
ATOM 1137 O O . GLN A 1 143 ? 29.807 -17.733 -10.671 1.00 96.00 143 GLN A O 1
ATOM 1142 N N . PHE A 1 144 ? 29.990 -19.951 -10.390 1.00 96.44 144 PHE A N 1
ATOM 1143 C CA . PHE A 1 144 ? 28.585 -20.136 -10.034 1.00 96.44 144 PHE A CA 1
ATOM 1144 C C . PHE A 1 144 ? 28.233 -19.387 -8.744 1.00 96.44 144 PHE A C 1
ATOM 1146 O O . PHE A 1 144 ? 27.308 -18.575 -8.743 1.00 96.44 144 PHE A O 1
ATOM 1153 N N . LEU A 1 145 ? 29.008 -19.601 -7.675 1.00 96.56 145 LEU A N 1
ATOM 1154 C CA . LEU A 1 145 ? 28.746 -19.019 -6.358 1.00 96.56 145 LEU A CA 1
ATOM 1155 C C . LEU A 1 145 ? 28.686 -17.489 -6.410 1.00 96.56 145 LEU A C 1
ATOM 1157 O O . LEU A 1 145 ? 27.719 -16.885 -5.946 1.00 96.56 145 LEU A O 1
ATOM 1161 N N . PHE A 1 146 ? 29.687 -16.841 -7.007 1.00 95.88 146 PHE A N 1
ATOM 1162 C CA . PHE A 1 146 ? 29.737 -15.381 -7.011 1.00 95.88 146 PHE A CA 1
ATOM 1163 C C . PHE A 1 146 ? 28.680 -14.754 -7.930 1.00 95.88 146 PHE A C 1
ATOM 1165 O O . PHE A 1 146 ? 28.127 -13.715 -7.573 1.00 95.88 146 PHE A O 1
ATOM 1172 N N . ASN A 1 147 ? 28.306 -15.398 -9.045 1.00 95.31 147 ASN A N 1
ATOM 1173 C CA . ASN A 1 147 ? 27.149 -14.952 -9.837 1.00 95.31 147 ASN A CA 1
ATOM 1174 C C . ASN A 1 147 ? 25.841 -15.095 -9.049 1.00 95.31 147 ASN A C 1
ATOM 1176 O O . ASN A 1 147 ? 25.000 -14.193 -9.069 1.00 95.31 147 ASN A O 1
ATOM 1180 N N . TRP A 1 148 ? 25.682 -16.201 -8.321 1.00 95.25 148 TRP A N 1
ATOM 1181 C CA . TRP A 1 148 ? 24.500 -16.452 -7.507 1.00 95.25 148 TRP A CA 1
ATOM 1182 C C . TRP A 1 148 ? 24.336 -15.427 -6.376 1.00 95.25 148 TRP A C 1
ATOM 1184 O O . TRP A 1 148 ? 23.241 -14.905 -6.162 1.00 95.25 148 TRP A O 1
ATOM 1194 N N . LEU A 1 149 ? 25.427 -15.055 -5.699 1.00 96.25 149 LEU A N 1
ATOM 1195 C CA . LEU A 1 149 ? 25.404 -14.048 -4.634 1.00 96.25 149 LEU A CA 1
ATOM 1196 C C . LEU A 1 149 ? 24.984 -12.655 -5.126 1.00 96.25 149 LEU A C 1
ATOM 1198 O O . LEU A 1 149 ? 24.248 -11.963 -4.417 1.00 96.25 149 LEU A O 1
ATOM 1202 N N . VAL A 1 150 ? 25.396 -12.254 -6.336 1.00 96.56 150 VAL A N 1
ATOM 1203 C CA . VAL A 1 150 ? 24.949 -10.989 -6.953 1.00 96.56 150 VAL A CA 1
ATOM 1204 C C . VAL A 1 150 ? 23.437 -11.000 -7.159 1.00 96.56 150 VAL A C 1
ATOM 1206 O O . VAL A 1 150 ? 22.760 -10.060 -6.742 1.00 96.56 150 VAL A O 1
ATOM 1209 N N . TRP A 1 151 ? 22.896 -12.069 -7.754 1.00 96.62 151 TRP A N 1
ATOM 1210 C CA . TRP A 1 151 ? 21.454 -12.196 -7.982 1.00 96.62 151 TRP A CA 1
ATOM 1211 C C . TRP A 1 151 ? 20.661 -12.197 -6.680 1.00 96.62 151 TRP A C 1
ATOM 1213 O O . TRP A 1 151 ? 19.714 -11.425 -6.547 1.00 96.62 151 TRP A O 1
ATOM 1223 N N . ARG A 1 152 ? 21.085 -12.987 -5.688 1.00 95.81 152 ARG A N 1
ATOM 1224 C CA . ARG A 1 152 ? 20.440 -13.030 -4.368 1.00 95.81 152 ARG A CA 1
ATOM 1225 C C . ARG A 1 152 ? 20.374 -11.664 -3.711 1.00 95.81 152 ARG A C 1
ATOM 1227 O O . ARG A 1 152 ? 19.333 -11.297 -3.177 1.00 95.81 152 ARG A O 1
ATOM 1234 N N . LYS A 1 153 ? 21.475 -10.910 -3.735 1.00 96.25 153 LYS A N 1
ATOM 1235 C CA . LYS A 1 153 ? 21.507 -9.572 -3.141 1.00 96.25 153 LYS A CA 1
ATOM 1236 C C . LYS A 1 153 ? 20.593 -8.606 -3.885 1.00 96.25 153 LYS A C 1
ATOM 1238 O O . LYS A 1 153 ? 19.884 -7.850 -3.232 1.00 96.25 153 LYS A O 1
ATOM 1243 N N . TRP A 1 154 ? 20.578 -8.651 -5.214 1.00 96.62 154 TRP A N 1
ATOM 1244 C CA . TRP A 1 154 ? 19.709 -7.782 -6.000 1.00 96.62 154 TRP A CA 1
ATOM 1245 C C . TRP A 1 154 ? 18.223 -8.078 -5.753 1.00 96.62 154 TRP A C 1
ATOM 1247 O O . TRP A 1 154 ? 17.464 -7.151 -5.481 1.00 96.62 154 TRP A O 1
ATOM 1257 N N . ILE A 1 155 ? 17.828 -9.358 -5.745 1.00 96.00 155 ILE A N 1
ATOM 1258 C CA . ILE A 1 155 ? 16.460 -9.786 -5.404 1.00 96.00 155 ILE A CA 1
ATOM 1259 C C . ILE A 1 155 ? 16.091 -9.330 -3.991 1.00 96.00 155 ILE A C 1
ATOM 1261 O O . ILE A 1 155 ? 15.041 -8.727 -3.799 1.00 96.00 155 ILE A O 1
ATOM 1265 N N . PHE A 1 156 ? 16.973 -9.571 -3.016 1.00 95.56 156 PHE A N 1
ATOM 1266 C CA . PHE A 1 156 ? 16.759 -9.155 -1.631 1.00 95.56 156 PHE A CA 1
ATOM 1267 C C . PHE A 1 156 ? 16.551 -7.641 -1.507 1.00 95.56 156 PHE A C 1
ATOM 1269 O O . PHE A 1 156 ? 15.680 -7.198 -0.767 1.00 95.56 156 PHE A O 1
ATOM 1276 N N . ASP A 1 157 ? 17.336 -6.835 -2.225 1.00 95.56 157 ASP A N 1
ATOM 1277 C CA . ASP A 1 157 ? 17.197 -5.379 -2.176 1.00 95.56 157 ASP A CA 1
ATOM 1278 C C . ASP A 1 157 ? 15.870 -4.909 -2.767 1.00 95.56 157 ASP A C 1
ATOM 1280 O O . ASP A 1 157 ? 15.236 -4.021 -2.195 1.00 95.56 157 ASP A O 1
ATOM 1284 N N . LEU A 1 158 ? 15.429 -5.514 -3.873 1.00 95.19 158 LEU A N 1
ATOM 1285 C CA . LEU A 1 158 ? 14.122 -5.222 -4.455 1.00 95.19 158 LEU A CA 1
ATOM 1286 C C . LEU A 1 158 ? 12.977 -5.609 -3.520 1.00 95.19 158 LEU A C 1
ATOM 1288 O O . LEU A 1 158 ? 12.085 -4.791 -3.298 1.00 95.19 158 LEU A O 1
ATOM 1292 N N . ASP A 1 159 ? 13.022 -6.812 -2.952 1.00 94.06 159 ASP A N 1
ATOM 1293 C CA . ASP A 1 159 ? 12.008 -7.304 -2.019 1.00 94.06 159 ASP A CA 1
ATOM 1294 C C . ASP A 1 159 ? 11.927 -6.418 -0.770 1.00 94.06 159 ASP A C 1
ATOM 1296 O O . ASP A 1 159 ? 10.870 -5.878 -0.447 1.00 94.06 159 ASP A O 1
ATOM 1300 N N . ASN A 1 160 ? 13.070 -6.130 -0.143 1.00 91.50 160 ASN A N 1
ATOM 1301 C CA . ASN A 1 160 ? 13.133 -5.258 1.025 1.00 91.50 160 ASN A CA 1
ATOM 1302 C C . ASN A 1 160 ? 12.585 -3.848 0.729 1.00 91.50 160 ASN A C 1
ATOM 1304 O O . ASN A 1 160 ? 11.871 -3.270 1.548 1.00 91.50 160 ASN A O 1
ATOM 1308 N N . ARG A 1 161 ? 12.886 -3.277 -0.445 1.00 92.00 161 ARG A N 1
ATOM 1309 C CA . ARG A 1 161 ? 12.333 -1.978 -0.862 1.00 92.00 161 ARG A CA 1
ATOM 1310 C C . ARG A 1 161 ? 10.827 -2.050 -1.123 1.00 92.00 161 ARG A C 1
ATOM 1312 O O . ARG A 1 161 ? 10.113 -1.124 -0.747 1.00 92.00 161 ARG A O 1
ATOM 1319 N N . SER A 1 162 ? 10.346 -3.134 -1.727 1.00 90.00 162 SER A N 1
ATOM 1320 C CA . SER A 1 162 ? 8.916 -3.386 -1.945 1.00 90.00 162 SER A CA 1
ATOM 1321 C C . SER A 1 162 ? 8.148 -3.476 -0.623 1.00 90.00 162 SER A C 1
ATOM 1323 O O . SER A 1 162 ? 7.117 -2.820 -0.446 1.00 90.00 162 SER A O 1
ATOM 1325 N N . GLY A 1 163 ? 8.699 -4.219 0.342 1.00 86.62 163 GLY A N 1
ATOM 1326 C CA . GLY A 1 163 ? 8.155 -4.351 1.692 1.00 86.62 163 GLY A CA 1
ATOM 1327 C C . GLY A 1 163 ? 8.058 -3.006 2.413 1.00 86.62 163 GLY A C 1
ATOM 1328 O O . GLY A 1 163 ? 7.012 -2.686 2.974 1.00 86.62 163 GLY A O 1
ATOM 1329 N N . GLN A 1 164 ? 9.098 -2.167 2.318 1.00 86.25 164 GLN A N 1
ATOM 1330 C CA . GLN A 1 164 ? 9.085 -0.810 2.884 1.00 86.25 164 GLN A CA 1
ATOM 1331 C C . GLN A 1 164 ? 7.967 0.060 2.291 1.00 86.25 164 GLN A C 1
ATOM 1333 O O . GLN A 1 164 ? 7.189 0.656 3.034 1.00 86.25 164 GLN A O 1
ATOM 1338 N N . GLU A 1 165 ? 7.853 0.133 0.959 1.00 89.38 165 GLU A N 1
ATOM 1339 C CA . GLU A 1 165 ? 6.808 0.948 0.322 1.00 89.38 165 GLU A CA 1
ATOM 1340 C C . GLU A 1 165 ? 5.396 0.431 0.631 1.00 89.38 165 GLU A C 1
ATOM 1342 O O . GLU A 1 165 ? 4.475 1.238 0.785 1.00 89.38 165 GLU A O 1
ATOM 1347 N N . THR A 1 166 ? 5.235 -0.888 0.767 1.00 85.88 166 THR A N 1
ATOM 1348 C CA . THR A 1 166 ? 3.964 -1.520 1.144 1.00 85.88 166 THR A CA 1
ATOM 1349 C C . THR A 1 166 ? 3.566 -1.165 2.574 1.00 85.88 166 THR A C 1
ATOM 1351 O O . THR A 1 166 ? 2.436 -0.727 2.778 1.00 85.88 166 THR A O 1
ATOM 1354 N N . GLY A 1 167 ? 4.485 -1.249 3.544 1.00 80.56 167 GLY A N 1
ATOM 1355 C CA . GLY A 1 167 ? 4.219 -0.838 4.931 1.00 80.56 167 GLY A CA 1
ATOM 1356 C C . GLY A 1 167 ? 3.770 0.624 5.022 1.00 80.56 167 GLY A C 1
ATOM 1357 O O . GLY A 1 167 ? 2.745 0.935 5.622 1.00 80.56 167 GLY A O 1
ATOM 1358 N N . TYR A 1 168 ? 4.439 1.526 4.292 1.00 83.06 168 TYR A N 1
ATOM 1359 C CA . TYR A 1 168 ? 4.047 2.940 4.236 1.00 83.06 168 TYR A CA 1
ATOM 1360 C C . TYR A 1 168 ? 2.712 3.214 3.536 1.00 83.06 168 TYR A C 1
ATOM 1362 O O . TYR A 1 168 ? 2.266 4.364 3.536 1.00 83.06 168 TYR A O 1
ATOM 1370 N N . LEU A 1 169 ? 2.127 2.235 2.849 1.00 86.50 169 LEU A N 1
ATOM 1371 C CA . LEU A 1 169 ? 0.837 2.364 2.178 1.00 86.50 169 LEU A CA 1
ATOM 1372 C C . LEU A 1 169 ? -0.286 1.756 3.008 1.00 86.50 169 LEU A C 1
ATOM 1374 O O . LEU A 1 169 ? -1.317 2.392 3.200 1.00 86.50 169 LEU A O 1
ATOM 1378 N N . PHE A 1 170 ? -0.083 0.514 3.426 1.00 84.12 170 PHE A N 1
ATOM 1379 C CA . PHE A 1 170 ? -1.139 -0.367 3.880 1.00 84.12 170 PHE A CA 1
ATOM 1380 C C . PHE A 1 170 ? -1.660 0.025 5.265 1.00 84.12 170 PHE A C 1
ATOM 1382 O O . PHE A 1 170 ? -2.850 0.311 5.397 1.00 84.12 170 PHE A O 1
ATOM 1389 N N . GLU A 1 171 ? -0.777 0.142 6.261 1.00 83.38 171 GLU A N 1
ATOM 1390 C CA . GLU A 1 171 ? -1.176 0.504 7.628 1.00 83.38 171 GLU A CA 1
ATOM 1391 C C . GLU A 1 171 ? -1.892 1.864 7.663 1.00 83.38 171 GLU A C 1
ATOM 1393 O O . GLU A 1 171 ? -3.024 1.910 8.141 1.00 83.38 171 GLU A O 1
ATOM 1398 N N . PRO A 1 172 ? -1.370 2.954 7.048 1.00 87.88 172 PRO A N 1
ATOM 1399 C CA . PRO A 1 172 ? -2.067 4.241 7.077 1.00 87.88 172 PRO A CA 1
ATOM 1400 C C . PRO A 1 172 ? -3.449 4.233 6.415 1.00 87.88 172 PRO A C 1
ATOM 1402 O O . PRO A 1 172 ? -4.297 5.047 6.778 1.00 87.88 172 PRO A O 1
ATOM 1405 N N . VAL A 1 173 ? -3.681 3.369 5.421 1.00 88.88 173 VAL A N 1
ATOM 1406 C CA . VAL A 1 173 ? -5.003 3.222 4.797 1.00 88.88 173 VAL A CA 1
ATOM 1407 C C . VAL A 1 173 ? -5.973 2.571 5.776 1.00 88.88 173 VAL A C 1
ATOM 1409 O O . VAL A 1 173 ? -7.063 3.108 5.971 1.00 88.88 173 VAL A O 1
ATOM 1412 N N . LEU A 1 174 ? -5.582 1.461 6.408 1.00 90.31 174 LEU A N 1
ATOM 1413 C CA . LEU A 1 174 ? -6.440 0.750 7.356 1.00 90.31 174 LEU A CA 1
ATOM 1414 C C . LEU A 1 174 ? -6.744 1.587 8.596 1.00 90.31 174 LEU A C 1
ATOM 1416 O O . LEU A 1 174 ? -7.905 1.718 8.973 1.00 90.31 174 LEU A O 1
ATOM 1420 N N . THR A 1 175 ? -5.727 2.226 9.171 1.00 91.88 175 THR A N 1
ATOM 1421 C CA . THR A 1 175 ? -5.869 3.131 10.316 1.00 91.88 175 THR A CA 1
ATOM 1422 C C . THR A 1 175 ? -6.914 4.217 10.047 1.00 91.88 175 THR A C 1
ATOM 1424 O O . THR A 1 175 ? -7.803 4.448 10.864 1.00 91.88 175 THR A O 1
ATOM 1427 N N . ARG A 1 176 ? -6.878 4.830 8.854 1.00 90.12 176 ARG A N 1
ATOM 1428 C CA . ARG A 1 176 ? -7.865 5.838 8.440 1.00 90.12 176 ARG A CA 1
ATOM 1429 C C . ARG A 1 176 ? -9.266 5.264 8.249 1.00 90.12 176 ARG A C 1
ATOM 1431 O O . ARG A 1 176 ? -10.226 5.918 8.633 1.00 90.12 176 ARG A O 1
ATOM 1438 N N . CYS A 1 177 ? -9.381 4.061 7.684 1.00 92.25 177 CYS A N 1
ATOM 1439 C CA . CYS A 1 177 ? -10.668 3.377 7.530 1.00 92.25 177 CYS A CA 1
ATOM 1440 C C . CYS A 1 177 ? -11.322 3.075 8.886 1.00 92.25 177 CYS A C 1
ATOM 1442 O O . CYS A 1 177 ? -12.537 3.089 8.996 1.00 92.25 177 CYS A O 1
ATOM 1444 N N . LEU A 1 178 ? -10.535 2.840 9.935 1.00 93.62 178 LEU A N 1
ATOM 1445 C CA . LEU A 1 178 ? -11.065 2.573 11.274 1.00 93.62 178 LEU A CA 1
ATOM 1446 C C . LEU A 1 178 ? -11.390 3.842 12.077 1.00 93.62 178 LEU A C 1
ATOM 1448 O O . LEU A 1 178 ? -11.936 3.733 13.180 1.00 93.62 178 LEU A O 1
ATOM 1452 N N . GLY A 1 179 ? -11.072 5.022 11.530 1.00 90.88 179 GLY A N 1
ATOM 1453 C CA . GLY A 1 179 ? -11.237 6.315 12.195 1.00 90.88 179 GLY A CA 1
ATOM 1454 C C . GLY A 1 179 ? -10.195 6.587 13.283 1.00 90.88 179 GLY A C 1
ATOM 1455 O O . GLY A 1 179 ? -10.452 7.388 14.175 1.00 90.88 179 GLY A O 1
ATOM 1456 N N . GLY A 1 180 ? -9.050 5.900 13.244 1.00 92.81 180 GLY A N 1
ATOM 1457 C CA . GLY A 1 180 ? -8.000 6.031 14.251 1.00 92.81 180 GLY A CA 1
ATOM 1458 C C . GLY A 1 180 ? -6.714 6.659 13.729 1.00 92.81 180 GLY A C 1
ATOM 1459 O O . GLY A 1 180 ? -6.622 7.134 12.594 1.00 92.81 180 GLY A O 1
ATOM 1460 N N . GLU A 1 181 ? -5.692 6.621 14.579 1.00 93.50 181 GLU A N 1
ATOM 1461 C CA . GLU A 1 181 ? -4.349 7.123 14.293 1.00 93.50 181 GLU A CA 1
ATOM 1462 C C . GLU A 1 181 ? -3.285 6.091 14.676 1.00 93.50 181 GLU A C 1
ATOM 1464 O O . GLU A 1 181 ? -3.443 5.345 15.640 1.00 93.50 181 GLU A O 1
ATOM 1469 N N . ALA A 1 182 ? -2.191 6.031 13.917 1.00 92.25 182 ALA A N 1
ATOM 1470 C CA . ALA A 1 182 ? -1.056 5.182 14.256 1.00 92.25 182 ALA A CA 1
ATOM 1471 C C . ALA A 1 182 ? -0.218 5.902 15.314 1.00 92.25 182 ALA A C 1
ATOM 1473 O O . ALA A 1 182 ? 0.135 7.069 15.128 1.00 92.25 182 ALA A O 1
ATOM 1474 N N . ILE A 1 183 ? 0.107 5.212 16.406 1.00 93.25 183 ILE A N 1
ATOM 1475 C CA . ILE A 1 183 ? 0.785 5.813 17.555 1.00 93.25 183 ILE A CA 1
ATOM 1476 C C . ILE A 1 183 ? 2.167 5.194 17.719 1.00 93.25 183 ILE A C 1
ATOM 1478 O O . ILE A 1 183 ? 2.314 3.974 17.818 1.00 93.25 183 ILE A O 1
ATOM 1482 N N . ASP A 1 184 ? 3.194 6.042 17.765 1.00 91.62 184 ASP A N 1
ATOM 1483 C CA . ASP A 1 184 ? 4.562 5.597 18.013 1.00 91.62 184 ASP A CA 1
ATOM 1484 C C . ASP A 1 184 ? 4.795 5.235 19.489 1.00 91.62 184 ASP A C 1
ATOM 1486 O O . ASP A 1 184 ? 4.064 5.636 20.396 1.00 91.62 184 ASP A O 1
ATOM 1490 N N . ALA A 1 185 ? 5.862 4.484 19.756 1.00 90.81 185 ALA A N 1
ATOM 1491 C CA . ALA A 1 185 ? 6.199 4.050 21.109 1.00 90.81 185 ALA A CA 1
ATOM 1492 C C . ALA A 1 185 ? 6.459 5.210 22.096 1.00 90.81 185 ALA A C 1
ATOM 1494 O O . ALA A 1 185 ? 6.319 5.025 23.302 1.00 90.81 185 ALA A O 1
ATOM 1495 N N . ASN A 1 186 ? 6.834 6.403 21.629 1.00 90.56 186 ASN A N 1
ATOM 1496 C CA . ASN A 1 186 ? 7.172 7.521 22.516 1.00 90.56 186 ASN A CA 1
ATOM 1497 C C . ASN A 1 186 ? 5.921 8.257 23.010 1.00 90.56 186 ASN A C 1
ATOM 1499 O O . ASN A 1 186 ? 5.851 8.655 24.173 1.00 90.56 186 ASN A O 1
ATOM 1503 N N . SER A 1 187 ? 4.935 8.413 22.130 1.00 90.81 187 SER A N 1
ATOM 1504 C CA . SER A 1 187 ? 3.653 9.076 22.383 1.00 90.81 187 SER A CA 1
ATOM 1505 C C . SER A 1 187 ? 2.562 8.121 22.872 1.00 90.81 187 SER A C 1
ATOM 1507 O O . SER A 1 187 ? 1.491 8.569 23.272 1.00 90.81 187 SER A O 1
ATOM 1509 N N . SER A 1 188 ? 2.840 6.815 22.893 1.00 92.75 188 SER A N 1
ATOM 1510 C CA . SER A 1 188 ? 1.838 5.801 23.198 1.00 92.75 188 SER A CA 1
ATOM 1511 C C . SER A 1 188 ? 1.217 5.910 24.594 1.00 92.75 188 SER A C 1
ATOM 1513 O O . SER A 1 188 ? 1.963 5.975 25.590 1.00 92.75 188 SER A O 1
ATOM 1515 N N . PRO A 1 189 ? -0.131 5.848 24.690 1.00 91.62 189 PRO A N 1
ATOM 1516 C CA . PRO A 1 189 ? -0.830 5.680 25.961 1.00 91.62 189 PRO A CA 1
ATOM 1517 C C . PRO A 1 189 ? -0.621 4.276 26.546 1.00 91.62 189 PRO A C 1
ATOM 1519 O O . PRO A 1 189 ? -0.781 4.082 27.748 1.00 91.62 189 PRO A O 1
ATOM 1522 N N . VAL A 1 190 ? -0.222 3.305 25.719 1.00 93.00 190 VAL A N 1
ATOM 1523 C CA . VAL A 1 190 ? 0.084 1.937 26.136 1.00 93.00 190 VAL A CA 1
ATOM 1524 C C . VAL A 1 190 ? 1.561 1.842 26.490 1.00 93.00 190 VAL A C 1
ATOM 1526 O O . VAL A 1 190 ? 2.442 2.181 25.694 1.00 93.00 190 VAL A O 1
ATOM 1529 N N . LYS A 1 191 ? 1.847 1.373 27.703 1.00 93.25 191 LYS A N 1
ATOM 1530 C CA . LYS A 1 191 ? 3.210 1.146 28.189 1.00 93.25 191 LYS A CA 1
ATOM 1531 C C . LYS A 1 191 ? 3.524 -0.338 28.202 1.00 93.25 191 LYS A C 1
ATOM 1533 O O . LYS A 1 191 ? 2.664 -1.150 28.529 1.00 93.25 191 LYS A O 1
ATOM 1538 N N . ARG A 1 192 ? 4.771 -0.683 27.874 1.00 91.00 192 ARG A N 1
ATOM 1539 C CA . ARG A 1 192 ? 5.253 -2.062 28.002 1.00 91.00 192 ARG A CA 1
ATOM 1540 C C . ARG A 1 192 ? 5.164 -2.493 29.459 1.00 91.00 192 ARG A C 1
ATOM 1542 O O . ARG A 1 192 ? 5.478 -1.699 30.342 1.00 91.00 192 ARG A O 1
ATOM 1549 N N . ILE A 1 193 ? 4.793 -3.738 29.719 1.00 87.88 193 ILE A N 1
ATOM 1550 C CA . ILE A 1 193 ? 4.685 -4.257 31.088 1.00 87.88 193 ILE A CA 1
ATOM 1551 C C . ILE A 1 193 ? 5.991 -4.966 31.484 1.00 87.88 193 ILE A C 1
ATOM 1553 O O . ILE A 1 193 ? 6.630 -5.647 30.680 1.00 87.88 193 ILE A O 1
ATOM 1557 N N . GLY A 1 194 ? 6.465 -4.723 32.708 1.00 80.56 194 GLY A N 1
ATOM 1558 C CA . GLY A 1 194 ? 7.622 -5.402 33.294 1.00 80.56 194 GLY A CA 1
ATOM 1559 C C . GLY A 1 194 ? 7.282 -6.749 33.918 1.00 80.56 194 GLY A C 1
ATOM 1560 O O . GLY A 1 194 ? 6.119 -7.095 34.083 1.00 80.56 194 GLY A O 1
ATOM 1561 N N . GLU A 1 195 ? 8.316 -7.492 34.316 1.00 74.38 195 GLU A N 1
ATOM 1562 C CA . GLU A 1 195 ? 8.187 -8.836 34.912 1.00 74.38 195 GLU A CA 1
ATOM 1563 C C . GLU A 1 195 ? 7.277 -8.867 36.153 1.00 74.38 195 GLU A C 1
ATOM 1565 O O . GLU A 1 195 ? 6.658 -9.884 36.444 1.00 74.38 195 GLU A O 1
ATOM 1570 N N . ASN A 1 196 ? 7.137 -7.730 36.841 1.00 75.31 196 ASN A N 1
ATOM 1571 C CA . ASN A 1 196 ? 6.313 -7.586 38.042 1.00 75.31 196 ASN A CA 1
ATOM 1572 C C . ASN A 1 196 ? 4.877 -7.103 37.758 1.00 75.31 196 ASN A C 1
ATOM 1574 O O . ASN A 1 196 ? 4.157 -6.787 38.697 1.00 75.31 196 ASN A O 1
ATOM 1578 N N . GLY A 1 197 ? 4.468 -6.983 36.489 1.00 74.50 197 GLY A N 1
ATOM 1579 C CA . GLY A 1 197 ? 3.154 -6.445 36.106 1.00 74.50 197 GLY A CA 1
ATOM 1580 C C . GLY A 1 197 ? 3.074 -4.913 36.062 1.00 74.50 197 GLY A C 1
ATOM 1581 O O . GLY A 1 197 ? 2.038 -4.365 35.700 1.00 74.50 197 GLY A O 1
ATOM 1582 N N . GLU A 1 198 ? 4.169 -4.217 36.376 1.00 82.06 198 GLU A N 1
ATOM 1583 C CA . GLU A 1 198 ? 4.213 -2.752 36.414 1.00 82.06 198 GLU A CA 1
ATOM 1584 C C . GLU A 1 198 ? 4.511 -2.127 35.035 1.00 82.06 198 GLU A C 1
ATOM 1586 O O . GLU A 1 198 ? 5.394 -2.620 34.315 1.00 82.06 198 GLU A O 1
A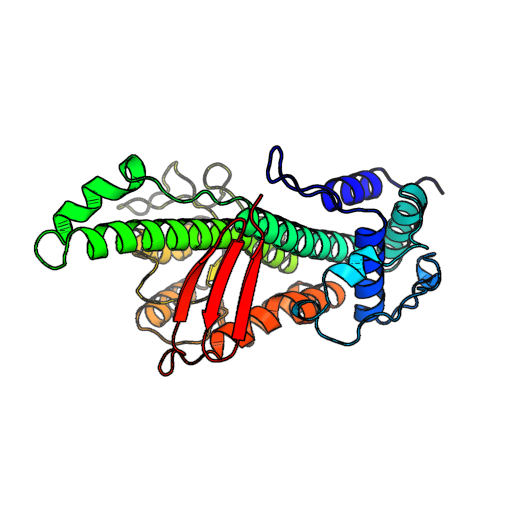TOM 1591 N N . PRO A 1 199 ? 3.851 -1.011 34.667 1.00 83.88 199 PRO A N 1
ATOM 1592 C CA . PRO A 1 199 ? 4.160 -0.246 33.459 1.00 83.88 199 PRO A CA 1
ATOM 1593 C C . PRO A 1 199 ? 5.602 0.282 33.417 1.00 83.88 199 PRO A C 1
ATOM 1595 O O . PRO A 1 199 ? 6.077 0.967 34.324 1.00 83.88 199 PRO A O 1
ATOM 1598 N N . LYS A 1 200 ? 6.302 0.021 32.311 1.00 86.94 200 LYS A N 1
ATOM 1599 C CA . LYS A 1 200 ? 7.612 0.597 31.988 1.00 86.94 200 LYS A CA 1
ATOM 1600 C C . LYS A 1 200 ? 7.466 2.019 31.444 1.00 86.94 200 LYS A C 1
ATOM 1602 O O . LYS A 1 200 ? 6.404 2.461 31.017 1.00 86.94 200 LYS A O 1
ATOM 1607 N N . LYS A 1 201 ? 8.590 2.740 31.391 1.00 84.12 201 LYS A N 1
ATOM 1608 C CA . LYS A 1 201 ? 8.664 4.050 30.718 1.00 84.12 201 LYS A CA 1
ATOM 1609 C C . LYS A 1 201 ? 8.520 3.941 29.197 1.00 84.12 201 LYS A C 1
ATOM 1611 O O . LYS A 1 201 ? 8.031 4.869 28.560 1.00 84.12 201 LYS A O 1
ATOM 1616 N N . GLU A 1 202 ? 8.958 2.821 28.631 1.00 88.62 202 GLU A N 1
ATOM 1617 C CA . GLU A 1 202 ? 8.894 2.531 27.201 1.00 88.62 202 GLU A CA 1
ATOM 1618 C C . GLU A 1 202 ? 7.445 2.283 26.780 1.00 88.62 202 GLU A C 1
ATOM 1620 O O . GLU A 1 202 ? 6.770 1.405 27.325 1.00 88.62 202 GLU A O 1
ATOM 1625 N N . GLY A 1 203 ? 6.954 3.064 25.821 1.00 89.81 203 GLY A N 1
ATOM 1626 C CA . GLY A 1 203 ? 5.632 2.836 25.259 1.00 89.81 203 GLY A CA 1
ATOM 1627 C C . GLY A 1 203 ? 5.625 1.753 24.186 1.00 89.81 203 GLY A C 1
ATOM 1628 O O . GLY A 1 203 ? 6.659 1.242 23.743 1.00 89.81 203 GLY A O 1
ATOM 1629 N N . ARG A 1 204 ? 4.412 1.393 23.784 1.00 91.44 204 ARG A N 1
ATOM 1630 C CA . ARG A 1 204 ? 4.127 0.371 22.785 1.00 91.44 204 ARG A CA 1
ATOM 1631 C C . ARG A 1 204 ? 3.637 1.029 21.504 1.00 91.44 204 ARG A C 1
ATOM 1633 O O . ARG A 1 204 ? 2.721 1.839 21.563 1.00 91.44 204 ARG A O 1
ATOM 1640 N N . GLN A 1 205 ? 4.220 0.691 20.357 1.00 91.88 205 GLN A N 1
ATOM 1641 C CA . GLN A 1 205 ? 3.644 1.116 19.080 1.00 91.88 205 GLN A CA 1
ATOM 1642 C C . GLN A 1 205 ? 2.258 0.477 18.910 1.00 91.88 205 GLN A C 1
ATOM 1644 O O . GLN A 1 205 ? 2.095 -0.707 19.207 1.00 91.88 205 GLN A O 1
ATOM 1649 N N . ILE A 1 206 ? 1.286 1.268 18.456 1.00 92.81 206 ILE A N 1
ATOM 1650 C CA . ILE A 1 206 ? -0.087 0.830 18.186 1.00 92.81 206 ILE A CA 1
ATOM 1651 C C . ILE A 1 206 ? -0.376 1.117 16.715 1.00 92.81 206 ILE A C 1
ATOM 1653 O O . ILE A 1 206 ? -0.241 2.263 16.279 1.00 92.81 206 ILE A O 1
ATOM 1657 N N . ASP A 1 207 ? -0.788 0.097 15.962 1.00 92.06 207 ASP A N 1
ATOM 1658 C CA . ASP A 1 207 ? -1.029 0.233 14.520 1.00 92.06 207 ASP A CA 1
ATOM 1659 C C . ASP A 1 207 ? -2.201 1.185 14.239 1.00 92.06 207 ASP A C 1
ATOM 1661 O O . ASP A 1 207 ? -2.158 2.011 13.322 1.00 92.06 207 ASP A O 1
ATOM 1665 N N . CYS A 1 208 ? -3.246 1.113 15.067 1.00 95.56 208 CYS A N 1
ATOM 1666 C CA . CYS A 1 208 ? -4.349 2.063 15.044 1.00 95.56 208 CYS A CA 1
ATOM 1667 C C . CYS A 1 208 ? -4.973 2.225 16.434 1.00 95.56 208 CYS A C 1
ATOM 1669 O O . CYS A 1 208 ? -5.412 1.262 17.056 1.00 95.56 208 CYS A O 1
ATOM 1671 N N . TYR A 1 209 ? -5.040 3.458 16.917 1.00 96.62 209 TYR A N 1
ATOM 1672 C CA . TYR A 1 209 ? -5.691 3.844 18.160 1.00 96.62 209 TYR A CA 1
ATOM 1673 C C . TYR A 1 209 ? -6.933 4.680 17.850 1.00 96.62 209 TYR A C 1
ATOM 1675 O O . 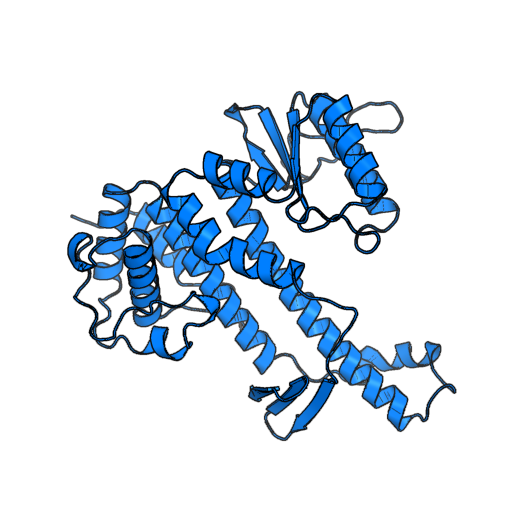TYR A 1 209 ? -6.848 5.670 17.124 1.00 96.62 209 TYR A O 1
ATOM 1683 N N . VAL A 1 210 ? -8.081 4.280 18.400 1.00 96.69 210 VAL A N 1
ATOM 1684 C CA . VAL A 1 210 ? -9.342 5.033 18.317 1.00 96.69 210 VAL A CA 1
ATOM 1685 C C . VAL A 1 210 ? -9.669 5.538 19.717 1.00 96.69 210 VAL A C 1
ATOM 1687 O O . VAL A 1 210 ? -10.164 4.791 20.565 1.00 96.69 210 VAL A O 1
ATOM 1690 N N . GLU A 1 211 ? -9.338 6.804 19.973 1.00 93.94 211 GLU A N 1
ATOM 1691 C CA . GLU A 1 211 ? -9.354 7.389 21.317 1.00 93.94 211 GLU A CA 1
ATOM 1692 C C . GLU A 1 211 ? -10.744 7.436 21.954 1.00 93.94 211 GLU A C 1
ATOM 1694 O O . GLU A 1 211 ? -10.880 7.099 23.137 1.00 93.94 211 GLU A O 1
ATOM 1699 N N . ASP A 1 212 ? -11.754 7.829 21.177 1.00 95.06 212 ASP A N 1
ATOM 1700 C CA . ASP A 1 212 ? -13.132 8.005 21.650 1.00 95.06 212 ASP A CA 1
ATOM 1701 C C . ASP A 1 212 ? -13.759 6.681 22.107 1.00 95.06 212 ASP A C 1
ATOM 1703 O O . ASP A 1 212 ? -14.583 6.652 23.019 1.00 95.06 212 ASP A O 1
ATOM 1707 N N . GLU A 1 213 ? -13.317 5.568 21.522 1.00 96.19 213 GLU A N 1
ATOM 1708 C CA . GLU A 1 213 ? -13.817 4.222 21.819 1.00 96.19 213 GLU A CA 1
ATOM 1709 C C . GLU A 1 213 ? -12.862 3.404 22.694 1.00 96.19 213 GLU A C 1
ATOM 1711 O O . GLU A 1 213 ? -13.170 2.267 23.054 1.00 96.19 213 GLU A O 1
ATOM 1716 N N . LYS A 1 214 ? -11.696 3.968 23.039 1.00 97.06 214 LYS A N 1
ATOM 1717 C CA . LYS A 1 214 ? -10.629 3.287 23.787 1.00 97.06 214 LYS A CA 1
ATOM 1718 C C . LYS A 1 214 ? -10.220 1.955 23.151 1.00 97.06 214 LYS A C 1
ATOM 1720 O O . LYS A 1 214 ? -9.976 0.976 23.856 1.00 97.06 214 LYS A O 1
ATOM 1725 N N . LEU A 1 215 ? -10.118 1.921 21.822 1.00 97.75 215 LEU A N 1
ATOM 1726 C CA . LEU A 1 215 ? -9.707 0.733 21.070 1.00 97.75 215 LEU A CA 1
ATOM 1727 C C . LEU A 1 215 ? -8.250 0.850 20.625 1.00 97.75 215 LEU A C 1
ATOM 1729 O O . LEU A 1 215 ? -7.844 1.876 20.078 1.00 97.75 215 LEU A O 1
ATOM 1733 N N . ALA A 1 216 ? -7.486 -0.224 20.811 1.00 97.62 216 ALA A N 1
ATOM 1734 C CA . ALA A 1 216 ? -6.127 -0.359 20.300 1.00 97.62 216 ALA A CA 1
ATOM 1735 C C . ALA A 1 216 ? -6.064 -1.561 19.355 1.00 97.62 216 ALA A C 1
ATOM 1737 O O . ALA A 1 216 ? -6.241 -2.703 19.774 1.00 97.62 216 ALA A O 1
ATOM 1738 N N . TYR A 1 217 ? -5.841 -1.288 18.076 1.00 96.69 217 TYR A N 1
ATOM 1739 C CA . TYR A 1 217 ? -5.805 -2.285 17.021 1.00 96.69 217 TYR A CA 1
ATOM 1740 C C . TYR A 1 217 ? -4.375 -2.754 16.756 1.00 96.69 217 TYR A C 1
ATOM 1742 O O . TYR A 1 217 ? -3.442 -1.947 16.720 1.00 96.69 217 TYR A O 1
ATOM 1750 N N . GLU A 1 218 ? -4.245 -4.051 16.498 1.00 93.81 218 GLU A N 1
ATOM 1751 C CA . GLU A 1 218 ? -3.064 -4.678 15.909 1.00 93.81 218 GLU A CA 1
ATOM 1752 C C . GLU A 1 218 ? -3.459 -5.340 14.582 1.00 93.81 218 GLU A C 1
ATOM 1754 O O . GLU A 1 218 ? -4.441 -6.091 14.508 1.00 93.81 218 GLU A O 1
ATOM 1759 N N . PHE A 1 219 ? -2.705 -5.050 13.522 1.00 90.19 219 PHE A N 1
ATOM 1760 C CA . PHE A 1 219 ? -2.965 -5.558 12.179 1.00 90.19 219 PHE A CA 1
ATOM 1761 C C . PHE A 1 219 ? -2.004 -6.683 11.816 1.00 90.19 219 PHE A C 1
ATOM 1763 O O . PHE A 1 219 ? -0.786 -6.577 11.961 1.00 90.19 219 PHE A O 1
ATOM 1770 N N . LYS A 1 220 ? -2.541 -7.757 11.240 1.00 87.75 220 LYS A N 1
ATOM 1771 C CA . LYS A 1 220 ? -1.760 -8.840 10.642 1.00 87.75 220 LYS A CA 1
ATOM 1772 C C . LYS A 1 220 ? -2.306 -9.143 9.253 1.00 87.75 220 LYS A C 1
ATOM 1774 O O . LYS A 1 220 ? -3.475 -9.479 9.092 1.00 87.75 220 LYS A O 1
ATOM 1779 N N . ILE A 1 221 ? -1.447 -9.083 8.236 1.00 79.12 221 ILE A N 1
ATOM 1780 C CA . ILE A 1 221 ? -1.818 -9.590 6.905 1.00 79.12 221 ILE A CA 1
ATOM 1781 C C . ILE A 1 221 ? -1.944 -11.113 6.979 1.00 79.12 221 ILE A C 1
ATOM 1783 O O . ILE A 1 221 ? -2.970 -11.650 6.595 1.00 79.12 221 ILE A O 1
ATOM 1787 N N . ARG A 1 222 ? -0.944 -11.803 7.544 1.00 73.75 222 ARG A N 1
ATOM 1788 C CA . ARG A 1 222 ? -0.959 -13.252 7.785 1.00 73.75 222 ARG A CA 1
ATOM 1789 C C . ARG A 1 222 ? -0.136 -13.593 9.030 1.00 73.75 222 ARG A C 1
ATOM 1791 O O . ARG A 1 222 ? 0.991 -13.121 9.166 1.00 73.75 222 ARG A O 1
ATOM 1798 N N . LEU A 1 223 ? -0.652 -14.459 9.902 1.00 70.31 223 LEU A N 1
ATOM 1799 C CA . LEU A 1 223 ? 0.083 -15.011 11.049 1.00 70.31 223 LEU A CA 1
ATOM 1800 C C . LEU A 1 223 ? 0.741 -16.344 10.659 1.00 70.31 223 LEU A C 1
ATOM 1802 O O . LEU A 1 223 ? 0.181 -17.421 10.861 1.00 70.31 223 LEU A O 1
ATOM 1806 N N . THR A 1 224 ? 1.943 -16.272 10.075 1.00 55.38 224 THR A N 1
ATOM 1807 C CA . THR A 1 224 ? 2.788 -17.456 9.819 1.00 55.38 224 THR A CA 1
ATOM 1808 C C . THR A 1 224 ? 4.064 -17.444 10.650 1.00 55.38 224 THR A C 1
ATOM 1810 O O . THR A 1 224 ? 4.497 -16.425 11.181 1.00 55.38 224 THR A O 1
ATOM 1813 N N . ILE A 1 225 ? 4.684 -18.618 10.736 1.00 48.22 225 ILE A N 1
ATOM 1814 C CA . ILE A 1 225 ? 5.838 -18.953 11.579 1.00 48.22 225 ILE A CA 1
ATOM 1815 C C . ILE A 1 225 ? 7.082 -18.068 11.307 1.00 48.22 225 ILE A C 1
ATOM 1817 O O . ILE A 1 225 ? 7.962 -17.987 12.160 1.00 48.22 225 ILE A O 1
ATOM 1821 N N . ALA A 1 226 ? 7.181 -17.390 10.155 1.00 43.34 226 ALA A N 1
ATOM 1822 C CA . ALA A 1 226 ? 8.471 -16.949 9.610 1.00 43.34 226 ALA A CA 1
ATOM 1823 C C . ALA A 1 226 ? 8.838 -15.451 9.736 1.00 43.34 226 ALA A C 1
ATOM 1825 O O . ALA A 1 226 ? 9.949 -15.096 9.351 1.00 43.34 226 ALA A O 1
ATOM 1826 N N . ALA A 1 227 ? 7.995 -14.568 10.287 1.00 40.16 227 ALA A N 1
ATOM 1827 C CA . ALA A 1 227 ? 8.340 -13.135 10.404 1.00 40.16 227 ALA A CA 1
ATOM 1828 C C . ALA A 1 227 ? 8.539 -12.621 11.845 1.00 40.16 227 ALA A C 1
ATOM 1830 O O . ALA A 1 227 ? 9.182 -11.580 12.041 1.00 40.16 227 ALA A O 1
ATOM 1831 N N . SER A 1 228 ? 8.072 -13.356 12.859 1.00 43.19 228 SER A N 1
ATOM 1832 C CA . SER A 1 228 ? 8.394 -13.083 14.261 1.00 43.19 228 SER A CA 1
ATOM 1833 C C . SER A 1 228 ? 9.420 -14.100 14.769 1.00 43.19 228 SER A C 1
ATOM 1835 O O . SER A 1 228 ? 9.104 -15.249 15.088 1.00 43.19 228 SER A O 1
ATOM 1837 N N . GLY A 1 229 ? 10.693 -13.682 14.811 1.00 48.84 229 GLY A N 1
ATOM 1838 C CA . GLY A 1 229 ? 11.691 -14.350 15.651 1.00 48.84 229 GLY A CA 1
ATOM 1839 C C . GLY A 1 229 ? 11.210 -14.372 17.106 1.00 48.84 229 GLY A C 1
ATOM 1840 O O . GLY A 1 229 ? 10.315 -13.612 17.460 1.00 48.84 229 GLY A O 1
ATOM 1841 N N . GLN A 1 230 ? 11.783 -15.229 17.949 1.00 49.28 230 GLN A N 1
ATOM 1842 C CA . GLN A 1 230 ? 11.278 -15.494 19.306 1.00 49.28 230 GLN A CA 1
ATOM 1843 C C . GLN A 1 230 ? 10.953 -14.217 20.114 1.00 49.28 230 GLN A C 1
ATOM 1845 O O . GLN A 1 230 ? 9.857 -14.110 20.646 1.00 49.28 230 GLN A O 1
ATOM 1850 N N . GLY A 1 231 ? 11.813 -13.191 20.063 1.00 56.72 231 GLY A N 1
ATOM 1851 C CA . GLY A 1 231 ? 11.558 -11.909 20.740 1.00 56.72 231 GLY A CA 1
ATOM 1852 C C . GLY A 1 231 ? 10.406 -11.067 20.169 1.00 56.72 231 GLY A C 1
ATOM 1853 O O . GLY A 1 231 ? 9.820 -10.286 20.900 1.00 56.72 231 GLY A O 1
ATOM 1854 N N . ARG A 1 232 ? 10.039 -11.231 18.891 1.00 72.44 232 ARG A N 1
ATOM 1855 C CA . ARG A 1 232 ? 8.861 -10.569 18.296 1.00 72.44 232 ARG A CA 1
ATOM 1856 C C . ARG A 1 232 ? 7.557 -11.277 18.665 1.00 72.44 232 ARG A C 1
ATOM 1858 O O . ARG A 1 232 ? 6.515 -10.641 18.675 1.00 72.44 232 ARG A O 1
ATOM 1865 N N . TRP A 1 233 ? 7.599 -12.580 18.947 1.00 83.62 233 TRP A N 1
ATOM 1866 C CA . TRP A 1 233 ? 6.407 -13.319 19.374 1.00 83.62 233 TRP A CA 1
ATOM 1867 C C . TRP A 1 233 ? 6.000 -12.938 20.797 1.00 83.62 233 TRP A C 1
ATOM 1869 O O . TRP A 1 233 ? 4.824 -12.703 21.057 1.00 83.62 233 TRP A O 1
ATOM 1879 N N . ASP A 1 234 ? 6.979 -12.795 21.691 1.00 84.00 234 ASP A N 1
ATOM 1880 C CA . ASP A 1 234 ? 6.729 -12.320 23.054 1.00 84.00 234 ASP A CA 1
ATOM 1881 C C . ASP A 1 234 ? 6.136 -10.903 23.052 1.00 84.00 234 ASP A C 1
ATOM 1883 O O . ASP A 1 234 ? 5.247 -10.602 23.845 1.00 84.00 234 ASP A O 1
ATOM 1887 N N . GLU A 1 235 ? 6.565 -10.049 22.115 1.00 83.31 235 GLU A N 1
ATOM 1888 C CA . GLU A 1 235 ? 5.943 -8.740 21.909 1.00 83.31 235 GLU A CA 1
ATOM 1889 C C . GLU A 1 235 ? 4.483 -8.860 21.459 1.00 83.31 235 GLU A C 1
ATOM 1891 O O . GLU A 1 235 ? 3.635 -8.147 21.991 1.00 83.31 235 GLU A O 1
ATOM 1896 N N . GLU A 1 236 ? 4.165 -9.725 20.495 1.00 87.25 236 GLU A N 1
ATOM 1897 C CA . GLU A 1 236 ? 2.784 -9.950 20.031 1.00 87.25 236 GLU A CA 1
ATOM 1898 C C . GLU A 1 236 ? 1.888 -10.460 21.174 1.00 87.25 236 GLU A C 1
ATOM 1900 O O . GLU A 1 236 ? 0.772 -9.976 21.352 1.00 87.25 236 GLU A O 1
ATOM 1905 N N . LEU A 1 237 ? 2.395 -11.362 22.019 1.00 90.81 237 LEU A N 1
ATOM 1906 C CA . LEU A 1 237 ? 1.659 -11.863 23.182 1.00 90.81 237 LEU A CA 1
ATOM 1907 C C . LEU A 1 237 ? 1.512 -10.822 24.303 1.00 90.81 237 LEU A C 1
ATOM 1909 O O . LEU A 1 237 ? 0.514 -10.841 25.020 1.00 90.81 237 LEU A O 1
ATOM 1913 N N . SER A 1 238 ? 2.467 -9.907 24.487 1.00 92.12 238 SER A N 1
ATOM 1914 C CA . SER A 1 238 ? 2.363 -8.902 25.554 1.00 92.12 238 SER A CA 1
ATOM 1915 C C . SER A 1 238 ? 1.353 -7.796 25.236 1.00 92.12 238 SER A C 1
ATOM 1917 O O . SER A 1 238 ? 0.733 -7.254 26.151 1.00 92.12 238 SER A O 1
ATOM 1919 N N . PHE A 1 239 ? 1.145 -7.491 23.951 1.00 94.19 239 PHE A N 1
ATOM 1920 C CA . PHE A 1 239 ? 0.317 -6.374 23.492 1.00 94.19 239 PHE A CA 1
ATOM 1921 C C . PHE A 1 239 ? -1.092 -6.316 24.104 1.00 94.19 239 PHE A C 1
ATOM 1923 O O . PHE A 1 239 ? -1.424 -5.287 24.695 1.00 94.19 239 PHE A O 1
ATOM 1930 N N . PRO A 1 240 ? -1.935 -7.367 24.035 1.00 96.00 240 PRO A N 1
ATOM 1931 C CA . PRO A 1 240 ? -3.297 -7.266 24.551 1.00 96.00 240 PRO A CA 1
ATOM 1932 C C . PRO A 1 240 ? -3.330 -7.020 26.067 1.00 96.00 240 PRO A C 1
ATOM 1934 O O . PRO A 1 240 ? -4.191 -6.284 26.546 1.00 96.00 240 PRO A O 1
ATOM 1937 N N . GLY A 1 241 ? -2.370 -7.570 26.820 1.00 94.94 241 GLY A N 1
ATOM 1938 C CA . GLY A 1 241 ? -2.231 -7.305 28.254 1.00 94.94 241 GLY A CA 1
ATOM 1939 C C . GLY A 1 241 ? -1.803 -5.864 28.543 1.00 94.94 241 GLY A C 1
ATOM 1940 O O . GLY A 1 241 ? -2.364 -5.218 29.427 1.00 94.94 241 GLY A O 1
ATOM 1941 N N . GLU A 1 242 ? -0.861 -5.338 27.756 1.00 95.62 242 GLU A N 1
ATOM 1942 C CA . GLU A 1 242 ? -0.422 -3.938 27.811 1.00 95.62 242 GLU A CA 1
ATOM 1943 C C . GLU A 1 242 ? -1.591 -2.972 27.530 1.00 95.62 242 GLU A C 1
ATOM 1945 O O . GLU A 1 242 ? -1.755 -1.977 28.239 1.00 95.62 242 GLU A O 1
ATOM 1950 N N . CYS A 1 243 ? -2.452 -3.281 26.552 1.00 96.56 243 CYS A N 1
ATOM 1951 C CA . CYS A 1 243 ? -3.654 -2.495 26.257 1.00 96.56 243 CYS A CA 1
ATOM 1952 C C . CYS A 1 243 ? -4.630 -2.462 27.435 1.00 96.56 243 CYS A C 1
ATOM 1954 O O . CYS A 1 243 ? -5.061 -1.381 27.837 1.00 96.56 243 CYS A O 1
ATOM 1956 N N . VAL A 1 244 ? -4.942 -3.625 28.016 1.00 96.00 244 VAL A N 1
ATOM 1957 C CA . VAL A 1 244 ? -5.863 -3.718 29.159 1.00 96.00 244 VAL A CA 1
ATOM 1958 C C . VAL A 1 244 ? -5.324 -2.953 30.365 1.00 96.00 244 VAL A C 1
ATOM 1960 O O . VAL A 1 244 ? -6.078 -2.221 31.005 1.00 96.00 244 VAL A O 1
ATOM 1963 N N . ALA A 1 245 ? -4.021 -3.048 30.644 1.00 93.94 245 ALA A N 1
ATOM 1964 C CA . ALA A 1 245 ? -3.381 -2.286 31.716 1.00 93.94 245 ALA A CA 1
ATOM 1965 C C . ALA A 1 245 ? -3.489 -0.761 31.508 1.00 93.94 245 ALA A C 1
ATOM 1967 O O . ALA A 1 245 ? -3.568 -0.009 32.478 1.00 93.94 245 ALA A O 1
ATOM 1968 N N . ALA A 1 246 ? -3.544 -0.305 30.254 1.00 94.06 246 ALA A N 1
ATOM 1969 C CA . ALA A 1 246 ? -3.771 1.093 29.890 1.00 94.06 246 ALA A CA 1
ATOM 1970 C C . ALA A 1 246 ? -5.263 1.491 29.838 1.00 94.06 246 ALA A C 1
ATOM 1972 O O . ALA A 1 246 ? -5.583 2.623 29.475 1.00 94.06 246 ALA A O 1
ATOM 1973 N N . GLY A 1 247 ? -6.185 0.585 30.1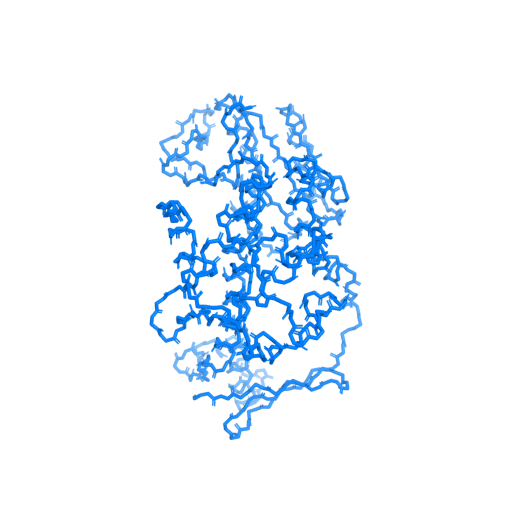83 1.00 95.56 247 GLY A N 1
ATOM 1974 C CA . GLY A 1 247 ? -7.629 0.824 30.110 1.00 95.56 247 GLY A CA 1
ATOM 1975 C C . GLY A 1 247 ? -8.185 0.839 28.683 1.00 95.56 247 GLY A C 1
ATOM 1976 O O . GLY A 1 247 ? -9.240 1.427 28.448 1.00 95.56 247 GLY A O 1
ATOM 1977 N N . LEU A 1 248 ? -7.478 0.224 27.731 1.00 97.69 248 LEU A N 1
ATOM 1978 C CA . LEU A 1 248 ? -7.888 0.105 26.335 1.00 97.69 248 LEU A CA 1
ATOM 1979 C C .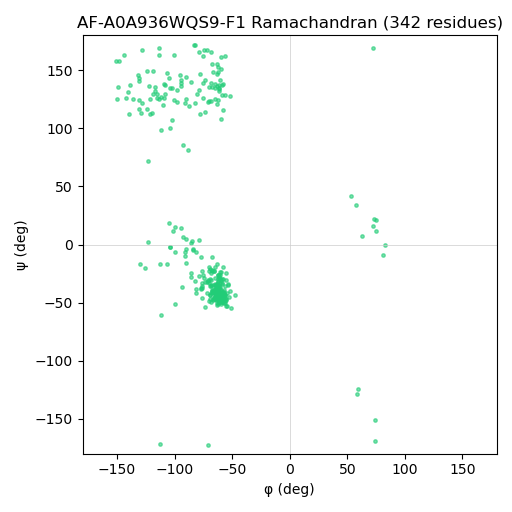 LEU A 1 248 ? -8.335 -1.322 26.023 1.00 97.69 248 LEU A C 1
ATOM 1981 O O . LEU A 1 248 ? -7.790 -2.295 26.545 1.00 97.69 248 LEU A O 1
ATOM 1985 N N . ARG A 1 249 ? -9.295 -1.456 25.109 1.00 98.25 249 ARG A N 1
ATOM 1986 C CA . ARG A 1 249 ? -9.723 -2.751 24.587 1.00 98.25 249 ARG A CA 1
ATOM 1987 C C . ARG A 1 249 ? -8.853 -3.138 23.382 1.00 98.25 249 ARG A C 1
ATOM 1989 O O . ARG A 1 249 ? -8.870 -2.414 22.382 1.00 98.25 249 ARG A O 1
ATOM 1996 N N . PRO A 1 250 ? -8.116 -4.261 23.440 1.00 98.12 250 PRO A N 1
ATOM 1997 C CA . PRO A 1 250 ? -7.308 -4.706 22.313 1.00 98.12 250 PRO A CA 1
ATOM 1998 C C . PRO A 1 250 ? -8.185 -5.309 21.206 1.00 98.12 250 PRO A C 1
ATOM 2000 O O . PRO A 1 250 ? -9.127 -6.058 21.481 1.00 98.12 250 PRO A O 1
ATOM 2003 N N . VAL A 1 251 ? -7.871 -5.001 19.949 1.00 98.19 251 VAL A N 1
ATOM 2004 C CA . VAL A 1 251 ? -8.563 -5.517 18.760 1.00 98.19 251 VAL A CA 1
ATOM 2005 C C . VAL A 1 251 ? -7.545 -6.108 17.790 1.00 98.19 251 VAL A C 1
ATOM 2007 O O . VAL A 1 251 ? -6.641 -5.416 17.335 1.00 98.19 251 VAL A O 1
ATOM 2010 N N . LEU A 1 252 ? -7.688 -7.386 17.453 1.00 97.12 252 LEU A N 1
ATOM 2011 C CA . LEU A 1 252 ? -6.838 -8.059 16.475 1.00 97.12 252 LEU A CA 1
ATOM 2012 C C . LEU A 1 252 ? -7.558 -8.142 15.129 1.00 97.12 252 LEU A C 1
ATOM 2014 O O . LEU A 1 252 ? -8.651 -8.706 15.040 1.00 97.12 252 LEU A O 1
ATOM 2018 N N . ILE A 1 253 ? -6.924 -7.632 14.076 1.00 95.06 253 ILE A N 1
ATOM 2019 C CA . ILE A 1 253 ? -7.376 -7.783 12.689 1.00 95.06 253 ILE A CA 1
ATOM 2020 C C . ILE A 1 253 ? -6.398 -8.700 11.962 1.00 95.06 253 ILE A C 1
ATOM 2022 O O . ILE A 1 253 ? -5.217 -8.375 11.841 1.00 95.06 253 ILE A O 1
ATOM 2026 N N . VAL A 1 254 ? -6.890 -9.824 11.443 1.00 92.12 254 VAL A N 1
ATOM 2027 C CA . VAL A 1 254 ? -6.101 -10.762 10.633 1.00 92.12 254 VAL A CA 1
ATOM 2028 C C . VAL A 1 254 ? -6.745 -10.911 9.259 1.00 92.12 254 VAL A C 1
ATOM 2030 O O . VAL A 1 254 ? -7.840 -11.451 9.148 1.00 92.12 254 VAL A O 1
ATOM 2033 N N . LEU A 1 255 ? -6.097 -10.436 8.198 1.00 89.12 255 LEU A N 1
ATOM 2034 C CA . LEU A 1 255 ? -6.714 -10.455 6.865 1.00 89.12 255 LEU A CA 1
ATOM 2035 C C . LEU A 1 255 ? -6.707 -11.835 6.211 1.00 89.12 255 LEU A C 1
ATOM 2037 O O . LEU A 1 255 ? -7.665 -12.200 5.543 1.00 89.12 255 LEU A O 1
ATOM 2041 N N . ASP A 1 256 ? -5.644 -12.608 6.401 1.00 84.69 256 ASP A N 1
ATOM 2042 C CA . ASP A 1 256 ? -5.548 -13.963 5.877 1.00 84.69 256 ASP A CA 1
ATOM 2043 C C . ASP A 1 256 ? -6.084 -14.978 6.905 1.00 84.69 256 ASP A C 1
ATOM 2045 O O . ASP A 1 256 ? -5.552 -15.055 8.019 1.00 84.69 256 ASP A O 1
ATOM 2049 N N . PRO A 1 257 ? -7.106 -15.781 6.557 1.00 85.69 257 PRO A N 1
ATOM 2050 C CA . PRO A 1 257 ? -7.734 -16.722 7.481 1.00 85.69 257 PRO A CA 1
ATOM 2051 C C . PRO A 1 257 ? -6.940 -18.021 7.700 1.00 85.69 257 PRO A C 1
ATOM 2053 O O . PRO A 1 257 ? -7.429 -18.914 8.393 1.00 85.69 257 PRO A O 1
ATOM 2056 N N . THR A 1 258 ? -5.742 -18.167 7.122 1.00 83.44 258 THR A N 1
ATOM 2057 C CA . THR A 1 258 ? -4.915 -19.372 7.273 1.00 83.44 258 THR A CA 1
ATOM 2058 C C . THR A 1 258 ? -4.607 -19.637 8.746 1.00 83.44 258 THR A C 1
ATOM 2060 O O . THR A 1 258 ? -3.897 -18.879 9.410 1.00 83.44 258 THR A O 1
ATOM 2063 N N . THR A 1 259 ? -5.110 -20.759 9.257 1.00 80.50 259 THR A N 1
ATOM 2064 C CA . THR A 1 259 ? -4.953 -21.149 10.658 1.00 80.50 259 THR A CA 1
ATOM 2065 C C . THR A 1 259 ? -3.536 -21.627 10.965 1.00 80.50 259 THR A C 1
ATOM 2067 O O . THR A 1 259 ? -2.926 -22.365 10.189 1.00 80.50 259 THR A O 1
ATOM 2070 N N . SER A 1 260 ? -3.030 -21.264 12.142 1.00 84.69 260 SER A N 1
ATOM 2071 C CA . SER A 1 260 ? -1.787 -21.788 12.708 1.00 84.69 260 SER A CA 1
ATOM 2072 C C . SER A 1 260 ? -1.872 -21.816 14.236 1.00 84.69 260 SER A C 1
ATOM 2074 O O . SER A 1 260 ? -2.622 -21.037 14.821 1.00 84.69 260 SER A O 1
ATOM 2076 N N . ASN A 1 261 ? -1.062 -22.649 14.900 1.00 87.38 261 ASN A N 1
ATOM 2077 C CA . ASN A 1 261 ? -1.026 -22.702 16.372 1.00 87.38 261 ASN A CA 1
ATOM 2078 C C . ASN A 1 261 ? -0.726 -21.328 16.998 1.00 87.38 261 ASN A C 1
ATOM 2080 O O . ASN A 1 261 ? -1.258 -20.987 18.050 1.00 87.38 261 ASN A O 1
ATOM 2084 N N . ARG A 1 262 ? 0.121 -20.524 16.338 1.00 86.69 262 ARG A N 1
ATOM 2085 C CA . ARG A 1 262 ? 0.413 -19.147 16.760 1.00 86.69 262 ARG A CA 1
ATOM 2086 C C . ARG A 1 262 ? -0.831 -18.269 16.664 1.00 86.69 262 ARG A C 1
ATOM 2088 O O . ARG A 1 262 ? -1.149 -17.559 17.611 1.00 86.69 262 ARG A O 1
ATOM 2095 N N . PHE A 1 263 ? -1.551 -18.340 15.547 1.00 89.06 263 PHE A N 1
ATOM 2096 C CA . PHE A 1 263 ? -2.796 -17.595 15.387 1.00 89.06 263 PHE A CA 1
ATOM 2097 C C . PHE A 1 263 ? -3.826 -17.957 16.467 1.00 89.06 263 PHE A C 1
ATOM 2099 O O . PHE A 1 263 ? -4.389 -17.052 17.077 1.00 89.06 263 PHE A O 1
ATOM 2106 N N . GLU A 1 264 ? -4.029 -19.246 16.751 1.00 91.12 264 GLU A N 1
ATOM 2107 C CA . GLU A 1 264 ? -4.957 -19.685 17.802 1.00 91.12 264 GLU A CA 1
ATOM 2108 C C . GLU A 1 264 ? -4.551 -19.149 19.177 1.00 91.12 264 GLU A C 1
ATOM 2110 O O . GLU A 1 264 ? -5.379 -18.560 19.866 1.00 91.12 264 GLU A O 1
ATOM 2115 N N . GLN A 1 265 ? -3.265 -19.251 19.529 1.00 92.56 265 GLN A N 1
ATOM 2116 C CA . GLN A 1 265 ? -2.740 -18.726 20.789 1.00 92.56 265 GLN A CA 1
ATOM 2117 C C . GLN A 1 265 ? -2.990 -17.218 20.941 1.00 92.56 265 GLN A C 1
ATOM 2119 O O . GLN A 1 265 ? -3.449 -16.773 21.993 1.00 92.56 265 GLN A O 1
ATOM 2124 N N . LEU A 1 266 ? -2.696 -16.426 19.906 1.00 93.12 266 LEU A N 1
ATOM 2125 C CA . LEU A 1 266 ? -2.872 -14.974 19.953 1.00 93.12 266 LEU A CA 1
ATOM 2126 C C . LEU A 1 266 ? -4.354 -14.587 19.997 1.00 93.12 266 LEU A C 1
ATOM 2128 O O . LEU A 1 266 ? -4.743 -13.743 20.802 1.00 93.12 266 LEU A O 1
ATOM 2132 N N . ARG A 1 267 ? -5.193 -15.236 19.180 1.00 95.00 267 ARG A N 1
ATOM 2133 C CA . ARG A 1 267 ? -6.649 -15.043 19.187 1.00 95.00 267 ARG A CA 1
ATOM 2134 C C . ARG A 1 267 ? -7.217 -15.295 20.579 1.00 95.00 267 ARG A C 1
ATOM 2136 O O . ARG A 1 267 ? -7.932 -14.448 21.110 1.00 95.00 267 ARG A O 1
ATOM 2143 N N . ASP A 1 268 ? -6.907 -16.451 21.157 1.00 96.12 268 ASP A N 1
ATOM 2144 C CA . ASP A 1 268 ? -7.460 -16.864 22.444 1.00 96.12 268 ASP A CA 1
ATOM 2145 C C . ASP A 1 268 ? -7.000 -15.917 23.559 1.00 96.12 268 ASP A C 1
ATOM 2147 O O . ASP A 1 268 ? -7.796 -15.564 24.429 1.00 96.12 268 ASP A O 1
ATOM 2151 N N . LEU A 1 269 ? -5.764 -15.411 23.483 1.00 96.88 269 LEU A N 1
ATOM 2152 C CA . LEU A 1 269 ? -5.260 -14.404 24.412 1.00 96.88 269 LEU A CA 1
ATOM 2153 C C . LEU A 1 269 ? -6.040 -13.084 24.321 1.00 96.88 269 LEU A C 1
ATOM 2155 O O . LEU A 1 269 ? -6.523 -12.605 25.348 1.00 96.88 269 LEU A O 1
ATOM 2159 N N . PHE A 1 270 ? -6.221 -12.526 23.118 1.00 97.88 270 PHE A N 1
ATOM 2160 C CA . PHE A 1 270 ? -7.022 -11.310 22.917 1.00 97.88 270 PHE A CA 1
ATOM 2161 C C . PHE A 1 270 ? -8.440 -11.475 23.476 1.00 97.88 270 PHE A C 1
ATOM 2163 O O . PHE A 1 270 ? -8.919 -10.608 24.207 1.00 97.88 270 PHE A O 1
ATOM 2170 N N . LEU A 1 271 ? -9.097 -12.600 23.179 1.00 97.94 271 LEU A N 1
ATOM 2171 C CA . LEU A 1 271 ? -10.453 -12.883 23.655 1.00 97.94 271 LEU A CA 1
ATOM 2172 C C . LEU A 1 271 ? -10.510 -13.053 25.180 1.00 97.94 271 LEU A C 1
ATOM 2174 O O . LEU A 1 271 ? -11.412 -12.511 25.818 1.00 97.94 271 LEU A O 1
ATOM 2178 N N . SER A 1 272 ? -9.537 -13.749 25.779 1.00 98.00 272 SER A N 1
ATOM 2179 C CA . SER A 1 272 ? -9.470 -13.962 27.235 1.00 98.00 272 SER A CA 1
ATOM 2180 C C . SER A 1 272 ? -9.324 -12.658 28.028 1.00 98.00 272 SER A C 1
ATOM 2182 O O . SER A 1 272 ? -9.765 -12.574 29.172 1.00 98.00 272 SER A O 1
ATOM 2184 N N . LEU A 1 273 ? -8.760 -11.625 27.397 1.00 97.44 273 LEU A N 1
ATOM 2185 C CA . LEU A 1 273 ? -8.564 -10.287 27.951 1.00 97.44 273 LEU A CA 1
ATOM 2186 C C . LEU A 1 273 ? -9.708 -9.317 27.594 1.00 97.44 273 LEU A C 1
ATOM 2188 O O . LEU A 1 273 ? -9.571 -8.106 27.752 1.00 97.44 273 LEU A O 1
ATOM 2192 N N . GLY A 1 274 ? -10.846 -9.828 27.109 1.00 97.19 274 GLY A N 1
ATOM 2193 C CA . GLY A 1 274 ? -12.021 -9.022 26.749 1.00 97.19 274 GLY A CA 1
ATOM 2194 C C . GLY A 1 274 ? -11.879 -8.243 25.434 1.00 97.19 274 GLY A C 1
ATOM 2195 O O . GLY A 1 274 ? -12.710 -7.380 25.128 1.00 97.19 274 GLY A O 1
ATOM 2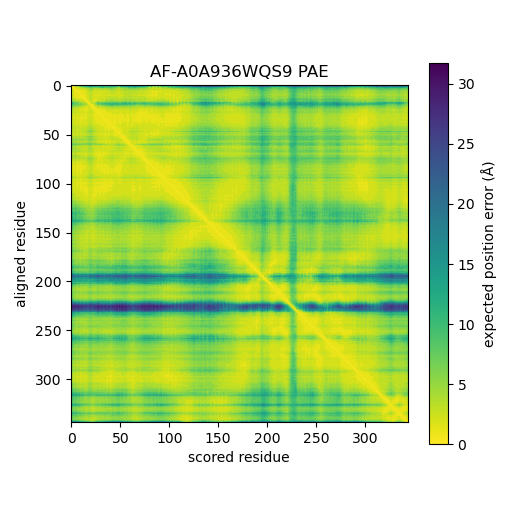196 N N . GLY A 1 275 ? -10.845 -8.538 24.647 1.00 97.88 275 GLY A N 1
ATOM 2197 C CA . GLY A 1 275 ? -10.602 -7.952 23.336 1.00 97.88 275 GLY A CA 1
ATOM 2198 C C . GLY A 1 275 ? -11.580 -8.414 22.255 1.00 97.88 275 GLY A C 1
ATOM 2199 O O . GLY A 1 275 ? -12.581 -9.088 22.515 1.00 97.88 275 GLY A O 1
ATOM 2200 N N . LEU A 1 276 ? -11.293 -8.015 21.020 1.00 98.12 276 LEU A N 1
ATOM 2201 C CA . LEU A 1 276 ? -12.004 -8.442 19.813 1.00 98.12 276 LEU A CA 1
ATOM 2202 C C . LEU A 1 276 ? -11.020 -9.057 18.824 1.00 98.12 276 LEU A C 1
ATOM 2204 O O . LEU A 1 276 ? -9.861 -8.651 18.768 1.00 98.12 276 LEU A O 1
ATOM 2208 N N . VAL A 1 277 ? -11.492 -10.011 18.025 1.00 97.75 277 VAL A N 1
ATOM 2209 C CA . VAL A 1 277 ? -10.698 -10.615 16.954 1.00 97.75 277 VAL A CA 1
ATOM 2210 C C . VAL A 1 277 ? -11.557 -10.739 15.703 1.00 97.75 277 VAL A C 1
ATOM 2212 O O . VAL A 1 277 ? -12.626 -11.348 15.748 1.00 97.75 277 VAL A O 1
ATOM 2215 N N . PHE A 1 278 ? -11.076 -10.192 14.590 1.00 97.12 278 PHE A N 1
ATOM 2216 C CA . PHE A 1 278 ? -11.703 -10.306 13.276 1.00 97.12 278 PHE A CA 1
ATOM 2217 C C . PHE A 1 278 ? -10.722 -10.933 12.291 1.00 97.12 278 PHE A C 1
ATOM 2219 O O . PHE A 1 278 ? -9.539 -10.588 12.278 1.00 97.12 278 PHE A O 1
ATOM 2226 N N . VAL A 1 279 ? -11.208 -11.875 11.481 1.00 93.88 279 VAL A N 1
ATOM 2227 C CA . VAL A 1 279 ? -10.357 -12.735 10.647 1.00 93.88 279 VAL A CA 1
ATOM 2228 C C . VAL A 1 279 ? -10.965 -12.916 9.262 1.00 93.88 279 VAL A C 1
ATOM 2230 O O . VAL A 1 279 ? -12.173 -13.138 9.155 1.00 93.88 279 VAL A O 1
ATOM 2233 N N . GLY A 1 280 ? -10.148 -12.852 8.208 1.00 91.81 280 GLY A N 1
ATOM 2234 C CA . GLY A 1 280 ? -10.598 -13.078 6.834 1.00 91.81 280 GLY A CA 1
ATOM 2235 C C . GLY A 1 280 ? -11.704 -12.109 6.425 1.00 91.81 280 GLY A C 1
ATOM 2236 O O . GLY A 1 280 ? -11.622 -10.905 6.658 1.00 91.81 280 GLY A O 1
ATOM 2237 N N . GLU A 1 281 ? -12.800 -12.645 5.894 1.00 93.25 281 GLU A N 1
ATOM 2238 C CA . GLU A 1 281 ? -13.973 -11.848 5.519 1.00 93.25 281 GLU A CA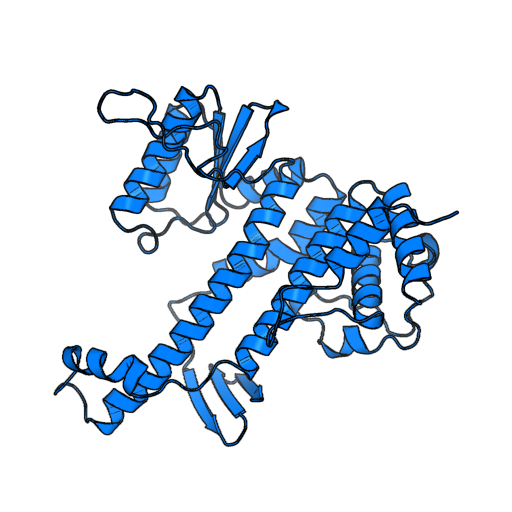 1
ATOM 2239 C C . GLU A 1 281 ? -14.577 -11.053 6.685 1.00 93.25 281 GLU A C 1
ATOM 2241 O O . GLU A 1 281 ? -15.090 -9.957 6.469 1.00 93.25 281 GLU A O 1
ATOM 2246 N N . ALA A 1 282 ? -14.473 -11.532 7.931 1.00 96.12 282 ALA A N 1
ATOM 2247 C CA . ALA A 1 282 ? -14.948 -10.764 9.083 1.00 96.12 282 ALA A CA 1
ATOM 2248 C C . ALA A 1 282 ? -14.056 -9.542 9.360 1.00 96.12 282 ALA A C 1
ATOM 2250 O O . ALA A 1 282 ? -14.561 -8.503 9.782 1.00 96.12 282 ALA A O 1
ATOM 2251 N N . ALA A 1 283 ? -12.748 -9.645 9.096 1.00 94.94 283 ALA A N 1
ATOM 2252 C CA . ALA A 1 283 ? -11.829 -8.510 9.171 1.00 94.94 283 ALA A CA 1
ATOM 2253 C C . ALA A 1 283 ? -12.156 -7.465 8.101 1.00 94.94 283 ALA A C 1
ATOM 2255 O O . ALA A 1 283 ? -12.266 -6.282 8.420 1.00 94.94 283 ALA A O 1
ATOM 2256 N N . TRP A 1 284 ? -12.376 -7.902 6.857 1.00 94.06 284 TRP A N 1
ATOM 2257 C CA . TRP A 1 284 ? -12.779 -7.011 5.769 1.00 94.06 284 TRP A CA 1
ATOM 2258 C C . TRP A 1 284 ? -14.108 -6.317 6.048 1.00 94.06 284 TRP A C 1
ATOM 2260 O O . TRP A 1 284 ? -14.173 -5.092 5.988 1.00 94.06 284 TRP A O 1
ATOM 2270 N N . SER A 1 285 ? -15.121 -7.083 6.456 1.00 95.38 285 SER A N 1
ATOM 2271 C CA . SER A 1 285 ? -16.442 -6.551 6.807 1.00 95.38 285 SER A CA 1
ATOM 2272 C C . SER A 1 285 ? -16.346 -5.487 7.902 1.00 95.38 285 SER A C 1
ATOM 2274 O O . SER A 1 285 ? -16.960 -4.430 7.792 1.00 95.38 285 SER A O 1
ATOM 2276 N N . HIS A 1 286 ? -15.531 -5.734 8.935 1.00 96.19 286 HIS A N 1
ATOM 2277 C CA . HIS A 1 286 ? -15.314 -4.773 10.012 1.00 96.19 286 HIS A CA 1
ATOM 2278 C C . HIS A 1 286 ? -14.643 -3.484 9.514 1.00 96.19 286 HIS A C 1
ATOM 2280 O O . HIS A 1 286 ? -15.088 -2.392 9.855 1.00 96.19 286 HIS A O 1
ATOM 2286 N N . ILE A 1 287 ? -13.599 -3.589 8.683 1.00 95.06 287 ILE A N 1
ATOM 2287 C CA . ILE A 1 287 ? -12.919 -2.418 8.108 1.00 95.06 287 ILE A CA 1
ATOM 2288 C C . ILE A 1 287 ? -13.887 -1.604 7.241 1.00 95.06 287 ILE A C 1
ATOM 2290 O O . ILE A 1 287 ? -13.923 -0.383 7.360 1.00 95.06 287 ILE A O 1
ATOM 2294 N N . GLU A 1 288 ? -14.671 -2.257 6.384 1.00 94.44 288 GLU A N 1
ATOM 2295 C CA . GLU A 1 288 ? -15.609 -1.602 5.465 1.00 94.44 288 GLU A CA 1
ATOM 2296 C C . GLU A 1 288 ? -16.771 -0.918 6.195 1.00 94.44 288 GLU A C 1
ATOM 2298 O O . GLU A 1 288 ? -17.134 0.206 5.849 1.00 94.44 288 GLU A O 1
ATOM 2303 N N . GLU A 1 289 ? -17.322 -1.553 7.234 1.00 94.56 289 GLU A N 1
ATOM 2304 C CA . GLU A 1 289 ? -18.365 -0.959 8.075 1.00 94.56 289 GLU A CA 1
ATOM 2305 C C . GLU A 1 289 ? -17.862 0.325 8.748 1.00 94.56 289 GLU A C 1
ATOM 2307 O O . GLU A 1 289 ? -18.529 1.360 8.702 1.00 94.56 289 GLU A O 1
ATOM 2312 N N . ARG A 1 290 ? -16.653 0.273 9.316 1.00 94.44 290 ARG A N 1
ATOM 2313 C CA . ARG A 1 290 ? -16.012 1.405 10.000 1.00 94.44 290 ARG A CA 1
ATOM 2314 C C . ARG A 1 290 ? -15.625 2.531 9.045 1.00 94.44 290 ARG A C 1
ATOM 2316 O O . ARG A 1 290 ? -15.753 3.698 9.405 1.00 94.44 290 ARG A O 1
ATOM 2323 N N . ALA A 1 291 ? -15.197 2.182 7.834 1.00 92.69 291 ALA A N 1
ATOM 2324 C CA . ALA A 1 291 ? -14.772 3.132 6.813 1.00 92.69 291 ALA A CA 1
ATOM 2325 C C . ALA A 1 291 ? -15.923 3.996 6.287 1.00 92.69 291 ALA A C 1
ATOM 2327 O O . ALA A 1 291 ? -15.687 5.054 5.707 1.00 92.69 291 ALA A O 1
ATOM 2328 N N . GLY A 1 292 ? -17.163 3.529 6.428 1.00 92.69 292 GLY A N 1
ATOM 2329 C CA . GLY A 1 292 ? -18.299 4.127 5.751 1.00 92.69 292 GLY A CA 1
ATOM 2330 C C . GLY A 1 292 ? -18.300 3.831 4.248 1.00 92.69 292 GLY A C 1
ATOM 2331 O O . GLY A 1 292 ? -17.349 3.322 3.651 1.00 92.69 292 GLY A O 1
ATOM 2332 N N . ARG A 1 293 ? -19.423 4.154 3.601 1.00 94.25 293 ARG A N 1
ATOM 2333 C CA . ARG A 1 293 ? -19.735 3.704 2.233 1.00 94.25 293 ARG A CA 1
ATOM 2334 C C . ARG A 1 293 ? -18.682 4.099 1.195 1.00 94.25 293 ARG A C 1
ATOM 2336 O O . ARG A 1 293 ? -18.419 3.336 0.266 1.00 94.25 293 ARG A O 1
ATOM 2343 N N . THR A 1 294 ? -18.129 5.302 1.307 1.00 94.88 294 THR A N 1
ATOM 2344 C CA . THR A 1 294 ? -17.211 5.848 0.305 1.00 94.88 294 THR A CA 1
ATOM 2345 C C . THR A 1 294 ? -15.825 5.228 0.424 1.00 94.88 294 THR A C 1
ATOM 2347 O O . THR A 1 294 ? -15.280 4.771 -0.581 1.00 94.88 294 THR A O 1
ATOM 2350 N N . MET A 1 295 ? -15.273 5.117 1.633 1.00 95.38 295 MET A N 1
ATOM 2351 C CA . MET A 1 295 ? -13.976 4.467 1.832 1.00 95.38 295 MET A CA 1
ATOM 2352 C C . MET A 1 295 ? -14.047 2.937 1.740 1.00 95.38 295 MET A C 1
ATOM 2354 O O . MET A 1 295 ? -13.076 2.334 1.285 1.00 95.38 295 MET A O 1
ATOM 2358 N N . ALA A 1 296 ? -15.190 2.305 2.025 1.00 95.12 296 ALA A N 1
ATOM 2359 C CA . ALA A 1 296 ? -15.399 0.881 1.740 1.00 95.12 296 ALA A CA 1
ATOM 2360 C C . ALA A 1 296 ? -15.169 0.561 0.251 1.00 95.12 296 ALA A C 1
ATOM 2362 O O . ALA A 1 296 ? -14.416 -0.353 -0.077 1.00 95.12 296 ALA A O 1
ATOM 2363 N N . ARG A 1 297 ? -15.682 1.399 -0.667 1.00 96.00 297 ARG A N 1
ATOM 2364 C CA . ARG A 1 297 ? -15.403 1.264 -2.113 1.00 96.00 297 ARG A CA 1
ATOM 2365 C C . ARG A 1 297 ? -13.917 1.391 -2.443 1.00 96.00 297 ARG A C 1
ATOM 2367 O O . ARG A 1 297 ? -13.452 0.787 -3.405 1.00 96.00 297 ARG A O 1
ATOM 2374 N N . PHE A 1 298 ? -13.162 2.206 -1.702 1.00 95.88 298 PHE A N 1
ATOM 2375 C CA . PHE A 1 298 ? -11.713 2.288 -1.894 1.00 95.88 298 PHE A CA 1
ATOM 2376 C C . PHE A 1 298 ? -11.037 0.964 -1.512 1.00 95.88 298 PHE A C 1
ATOM 2378 O O . PHE A 1 298 ? -10.210 0.454 -2.268 1.00 95.88 298 PHE A O 1
ATOM 2385 N N . VAL A 1 299 ? -11.401 0.390 -0.364 1.00 94.44 299 VAL A N 1
ATOM 2386 C CA . VAL A 1 299 ? -10.869 -0.903 0.092 1.00 94.44 299 VAL A CA 1
ATOM 2387 C C . VAL A 1 299 ? -11.190 -2.005 -0.922 1.00 94.44 299 VAL A C 1
ATOM 2389 O O . VAL A 1 299 ? -10.270 -2.691 -1.377 1.00 94.44 299 VAL A O 1
ATOM 2392 N N . GLU A 1 300 ? -12.450 -2.090 -1.350 1.00 93.81 300 GLU A N 1
ATOM 2393 C CA . GLU A 1 300 ? -12.955 -3.069 -2.318 1.00 93.81 300 GLU A CA 1
ATOM 2394 C C . GLU A 1 300 ? -12.265 -2.961 -3.687 1.00 93.81 300 GLU A C 1
ATOM 2396 O O . GLU A 1 300 ? -11.898 -3.969 -4.280 1.00 93.81 300 GLU A O 1
ATOM 2401 N N . ASN A 1 301 ? -12.032 -1.747 -4.196 1.00 95.12 301 ASN A N 1
ATOM 2402 C CA . ASN A 1 301 ? -11.479 -1.567 -5.542 1.00 95.12 301 ASN A CA 1
ATOM 2403 C C . ASN A 1 301 ? -9.945 -1.617 -5.601 1.00 95.12 301 ASN A C 1
ATOM 2405 O O . ASN A 1 301 ? -9.383 -1.934 -6.657 1.00 95.12 301 ASN A O 1
ATOM 2409 N N . TYR A 1 302 ? -9.258 -1.249 -4.513 1.00 95.06 302 TYR A N 1
ATOM 2410 C CA . TYR A 1 302 ? -7.820 -0.963 -4.547 1.00 95.06 302 TYR A CA 1
ATOM 2411 C C . TYR A 1 302 ? -6.978 -1.747 -3.550 1.00 95.06 302 TYR A C 1
ATOM 2413 O O . TYR A 1 302 ? -5.776 -1.819 -3.763 1.00 95.06 302 TYR A O 1
ATOM 2421 N N . ILE A 1 303 ? -7.538 -2.306 -2.478 1.00 92.06 303 ILE A N 1
ATOM 2422 C CA . ILE A 1 303 ? -6.740 -2.995 -1.451 1.00 92.06 303 ILE A CA 1
ATOM 2423 C C . ILE A 1 303 ? -7.032 -4.489 -1.464 1.00 92.06 303 ILE A C 1
ATOM 2425 O O . ILE A 1 303 ? -6.134 -5.283 -1.751 1.00 92.06 303 ILE A O 1
ATOM 2429 N N . LYS A 1 304 ? -8.290 -4.859 -1.211 1.00 90.00 304 LYS A N 1
ATOM 2430 C CA . LYS A 1 304 ? -8.729 -6.249 -1.067 1.00 90.00 304 LYS A CA 1
ATOM 2431 C C . LYS A 1 304 ? -8.365 -7.129 -2.280 1.00 90.00 304 LYS A C 1
ATOM 2433 O O . LYS A 1 304 ? -7.696 -8.137 -2.068 1.00 90.00 304 LYS A O 1
ATOM 2438 N N . PRO A 1 305 ? -8.603 -6.725 -3.550 1.00 90.75 305 PRO A N 1
ATOM 2439 C CA . PRO A 1 305 ? -8.354 -7.602 -4.699 1.00 90.75 305 PRO A CA 1
ATOM 2440 C C . PRO A 1 305 ? -6.891 -8.019 -4.871 1.00 90.75 305 PRO A C 1
ATOM 2442 O O . PRO A 1 305 ? -6.606 -9.107 -5.363 1.00 90.75 305 PRO A O 1
ATOM 2445 N N . ALA A 1 306 ? -5.945 -7.149 -4.502 1.00 88.81 306 ALA A N 1
ATOM 2446 C CA . ALA A 1 306 ? -4.523 -7.458 -4.616 1.00 88.81 306 ALA A CA 1
ATOM 2447 C C . ALA A 1 306 ? -4.068 -8.470 -3.554 1.00 88.81 306 ALA A C 1
ATOM 2449 O O . ALA A 1 306 ? -3.155 -9.253 -3.812 1.00 88.81 306 ALA A O 1
ATOM 2450 N N . LEU A 1 307 ? -4.691 -8.441 -2.374 1.00 86.81 307 LEU A N 1
ATOM 2451 C CA . LEU A 1 307 ? -4.390 -9.357 -1.278 1.00 86.81 307 LEU A CA 1
ATOM 2452 C C . LEU A 1 307 ? -5.093 -10.699 -1.471 1.00 86.81 307 LEU A C 1
ATOM 2454 O O . LEU A 1 307 ? -4.440 -11.725 -1.321 1.00 86.81 307 LEU A O 1
ATOM 2458 N N . ASP A 1 308 ? -6.350 -10.694 -1.912 1.00 86.44 308 ASP A N 1
ATOM 2459 C CA . ASP A 1 308 ? -7.088 -11.917 -2.242 1.00 86.44 308 ASP A CA 1
ATOM 2460 C C . ASP A 1 308 ? -6.350 -12.717 -3.326 1.00 86.44 308 ASP A C 1
ATOM 2462 O O . ASP A 1 308 ? -6.045 -13.893 -3.135 1.00 86.44 308 ASP A O 1
ATOM 2466 N N . ALA A 1 309 ? -5.917 -12.053 -4.407 1.00 88.19 309 ALA A N 1
ATOM 2467 C CA . ALA A 1 309 ? -5.126 -12.693 -5.460 1.00 88.19 309 ALA A CA 1
ATOM 2468 C C . ALA A 1 309 ? -3.794 -13.281 -4.953 1.00 88.19 309 ALA A C 1
ATOM 2470 O O . ALA A 1 309 ? -3.297 -14.260 -5.510 1.00 88.19 309 ALA A O 1
ATOM 2471 N N . ALA A 1 310 ? -3.193 -12.690 -3.914 1.00 85.12 310 ALA A N 1
ATOM 2472 C CA . ALA A 1 310 ? -1.980 -13.219 -3.296 1.00 85.12 310 ALA A CA 1
ATOM 2473 C C . ALA A 1 310 ? -2.276 -14.422 -2.385 1.00 85.12 310 ALA A C 1
ATOM 2475 O O . ALA A 1 310 ? -1.491 -15.370 -2.354 1.00 85.12 310 ALA A O 1
ATOM 2476 N N . SER A 1 311 ? -3.399 -14.407 -1.664 1.00 81.12 311 SER A N 1
ATOM 2477 C CA . SER A 1 311 ? -3.841 -15.517 -0.813 1.00 81.12 311 SER A CA 1
ATOM 2478 C C . SER A 1 311 ? -4.285 -16.740 -1.619 1.00 81.12 311 SER A C 1
ATOM 2480 O O . SER A 1 311 ? -4.093 -17.862 -1.157 1.00 81.12 311 SER A O 1
ATOM 2482 N N . GLU A 1 312 ? -4.803 -16.543 -2.831 1.00 85.06 312 GLU A N 1
ATOM 2483 C CA . GLU A 1 312 ? -5.180 -17.614 -3.765 1.00 85.06 312 GLU A CA 1
ATOM 2484 C C . GLU A 1 312 ? -3.983 -18.260 -4.489 1.00 85.06 312 GLU A C 1
ATOM 2486 O O . GLU A 1 312 ? -4.138 -19.290 -5.148 1.00 85.06 312 GLU A O 1
ATOM 2491 N N . PHE A 1 313 ? -2.781 -17.680 -4.394 1.00 85.69 313 PHE A N 1
ATOM 2492 C CA . PHE A 1 313 ? -1.615 -18.185 -5.114 1.00 85.69 313 PHE A CA 1
ATOM 2493 C C . PHE A 1 313 ? -1.075 -19.488 -4.500 1.00 85.69 313 PHE A C 1
ATOM 2495 O O . PHE A 1 313 ? -0.529 -19.500 -3.393 1.00 85.69 313 PHE A O 1
ATOM 2502 N N . ASP A 1 314 ? -1.164 -20.585 -5.258 1.00 85.12 314 ASP A N 1
ATOM 2503 C CA . ASP A 1 314 ? -0.626 -21.886 -4.860 1.00 85.12 314 ASP A CA 1
ATOM 2504 C C . ASP A 1 314 ? 0.898 -21.952 -5.044 1.00 85.12 314 ASP A C 1
ATOM 2506 O O . ASP A 1 314 ? 1.435 -21.973 -6.154 1.00 85.12 314 ASP A O 1
ATOM 2510 N N . THR A 1 315 ? 1.613 -22.036 -3.924 1.00 85.44 315 THR A N 1
ATOM 2511 C CA . THR A 1 315 ? 3.076 -22.144 -3.914 1.00 85.44 315 THR A CA 1
ATOM 2512 C C . THR A 1 315 ? 3.585 -23.567 -4.162 1.00 85.44 315 THR A C 1
ATOM 2514 O O . THR A 1 315 ? 4.790 -23.746 -4.338 1.00 85.44 315 THR A O 1
ATOM 2517 N N . ALA A 1 316 ? 2.710 -24.577 -4.236 1.00 89.88 316 ALA A N 1
ATOM 2518 C CA . ALA A 1 316 ? 3.099 -25.946 -4.576 1.00 89.88 316 ALA A CA 1
ATOM 2519 C C . ALA A 1 316 ? 3.520 -26.095 -6.048 1.00 89.88 316 ALA A C 1
ATOM 2521 O O . ALA A 1 316 ? 4.277 -27.009 -6.380 1.00 89.88 316 ALA A O 1
ATOM 2522 N N . GLN A 1 317 ? 3.068 -25.196 -6.930 1.00 87.75 317 GLN A N 1
ATOM 2523 C CA . GLN A 1 317 ? 3.348 -25.235 -8.367 1.00 87.75 317 GLN A CA 1
ATOM 2524 C C . GLN A 1 317 ? 4.013 -23.942 -8.853 1.00 87.75 317 GLN A C 1
ATOM 2526 O O . GLN A 1 317 ? 3.426 -23.132 -9.568 1.00 87.75 317 GLN A O 1
ATOM 2531 N N . LEU A 1 318 ? 5.282 -23.749 -8.487 1.00 93.25 318 LEU A N 1
ATOM 2532 C CA . LEU A 1 318 ? 6.056 -22.607 -8.973 1.00 93.25 318 LEU A CA 1
ATOM 2533 C C . LEU A 1 318 ? 6.487 -22.797 -10.431 1.00 93.25 318 LEU A C 1
ATOM 2535 O O . LEU A 1 318 ? 7.146 -23.776 -10.787 1.00 93.25 318 LEU A O 1
ATOM 2539 N N . ALA A 1 319 ? 6.162 -21.813 -11.268 1.00 94.31 319 ALA A N 1
ATOM 2540 C CA . ALA A 1 319 ? 6.657 -21.756 -12.635 1.00 94.31 319 ALA A CA 1
ATOM 2541 C C . ALA A 1 319 ? 8.186 -21.531 -12.666 1.00 94.31 319 ALA A C 1
ATOM 2543 O O . ALA A 1 319 ? 8.724 -20.831 -11.800 1.00 94.31 319 ALA A O 1
ATOM 2544 N N . PRO A 1 320 ? 8.902 -22.065 -13.675 1.00 95.38 320 PRO A N 1
ATOM 2545 C CA . PRO A 1 320 ? 10.335 -21.833 -13.824 1.00 95.38 320 PRO A CA 1
ATOM 2546 C C . PRO A 1 320 ? 10.654 -20.344 -13.957 1.00 95.38 320 PRO A C 1
ATOM 2548 O O . PRO A 1 320 ? 9.989 -19.633 -14.713 1.00 95.38 320 PRO A O 1
ATOM 2551 N N . ILE A 1 321 ? 11.706 -19.898 -13.267 1.00 95.69 321 ILE A N 1
ATOM 2552 C CA . ILE A 1 321 ? 12.220 -18.530 -13.352 1.00 95.69 321 ILE A CA 1
ATOM 2553 C C . ILE A 1 321 ? 13.555 -18.499 -14.097 1.00 95.69 321 ILE A C 1
ATOM 2555 O O . ILE A 1 321 ? 14.445 -19.312 -13.853 1.00 95.69 321 ILE A O 1
ATOM 2559 N N . SER A 1 322 ? 13.722 -17.515 -14.977 1.00 96.06 322 SER A N 1
ATOM 2560 C CA . SER A 1 322 ? 15.033 -17.122 -15.494 1.00 96.06 322 SER A CA 1
ATOM 2561 C C . SER A 1 322 ? 15.203 -15.613 -15.394 1.00 96.06 322 SER A C 1
ATOM 2563 O O . SER A 1 322 ? 14.252 -14.851 -15.567 1.00 96.06 322 SER A O 1
ATOM 2565 N N . MET A 1 323 ? 16.422 -15.177 -15.086 1.00 96.00 323 MET A N 1
ATOM 2566 C CA . MET A 1 323 ? 16.766 -13.762 -15.005 1.00 96.00 323 MET A CA 1
ATOM 2567 C C . MET A 1 323 ? 18.038 -13.507 -15.799 1.00 96.00 323 MET A C 1
ATOM 2569 O O . MET A 1 323 ? 18.964 -14.322 -15.798 1.00 96.00 323 MET A O 1
ATOM 2573 N N . SER A 1 324 ? 18.093 -12.387 -16.506 1.00 96.19 324 SER A N 1
ATOM 2574 C CA . SER A 1 324 ? 19.230 -12.034 -17.351 1.00 96.19 324 SER A CA 1
ATOM 2575 C C . SER A 1 324 ? 19.530 -10.547 -17.253 1.00 96.19 324 SER A C 1
ATOM 2577 O O . SER A 1 324 ? 18.635 -9.715 -17.387 1.00 96.19 324 SER A O 1
ATOM 2579 N N . TRP A 1 325 ? 20.806 -10.229 -17.040 1.00 95.00 325 TRP A N 1
ATOM 2580 C CA . TRP A 1 325 ? 21.330 -8.883 -17.245 1.00 95.00 325 TRP A CA 1
ATOM 2581 C C . TRP A 1 325 ? 21.626 -8.716 -18.734 1.00 95.00 325 TRP A C 1
ATOM 2583 O O . TRP A 1 325 ? 22.409 -9.487 -19.288 1.00 95.00 325 TRP A O 1
ATOM 2593 N N . LEU A 1 326 ? 21.007 -7.726 -19.364 1.00 94.19 326 LEU A N 1
ATOM 2594 C CA . LEU A 1 326 ? 21.295 -7.294 -20.727 1.00 94.19 326 LEU A CA 1
ATOM 2595 C C . LEU A 1 326 ? 21.893 -5.885 -20.686 1.00 94.19 326 LEU A C 1
ATOM 2597 O O . LEU A 1 326 ? 21.862 -5.214 -19.651 1.00 94.19 326 LEU A O 1
ATOM 2601 N N . ASP A 1 327 ? 22.421 -5.423 -21.817 1.00 90.38 327 ASP A N 1
ATOM 2602 C CA . ASP A 1 327 ? 22.832 -4.027 -21.926 1.00 90.38 327 ASP A CA 1
ATOM 2603 C C . ASP A 1 327 ? 21.605 -3.115 -21.746 1.00 90.38 327 ASP A C 1
ATOM 2605 O O . ASP A 1 327 ? 20.565 -3.317 -22.380 1.00 90.38 327 ASP A O 1
ATOM 2609 N N . GLY A 1 328 ? 21.684 -2.192 -20.787 1.00 92.75 328 GLY A N 1
ATOM 2610 C CA . GLY A 1 328 ? 20.592 -1.283 -20.425 1.00 92.75 328 GLY A CA 1
ATOM 2611 C C . GLY A 1 328 ? 19.304 -1.921 -19.877 1.00 92.75 328 GLY A C 1
ATOM 2612 O O . GLY A 1 328 ? 18.329 -1.202 -19.685 1.00 92.75 328 GLY A O 1
ATOM 2613 N N . SER A 1 329 ? 19.238 -3.234 -19.607 1.00 95.94 329 SER A N 1
ATOM 2614 C CA . SER A 1 329 ? 17.997 -3.862 -19.111 1.00 95.94 329 SER A CA 1
ATOM 2615 C C . SER A 1 329 ? 18.200 -5.100 -18.229 1.00 95.94 329 SER A C 1
ATOM 2617 O O . SER A 1 329 ? 19.228 -5.775 -18.277 1.00 95.94 329 SER A O 1
ATOM 2619 N N . VAL A 1 330 ? 17.193 -5.416 -17.412 1.00 96.88 330 VAL A N 1
ATOM 2620 C CA . VAL A 1 330 ? 17.048 -6.719 -16.745 1.00 96.88 330 VAL A CA 1
ATOM 2621 C C . VAL A 1 330 ? 15.805 -7.401 -17.280 1.00 96.88 330 VAL A C 1
ATOM 2623 O O . VAL A 1 330 ? 14.730 -6.808 -17.290 1.00 96.88 330 VAL A O 1
ATOM 2626 N N . VAL A 1 331 ? 15.939 -8.655 -17.695 1.00 97.19 331 VAL A N 1
ATOM 2627 C CA . VAL A 1 331 ? 14.809 -9.471 -18.144 1.00 97.19 331 VAL A CA 1
ATOM 2628 C C . VAL A 1 331 ? 14.532 -10.543 -17.107 1.00 97.19 331 VAL A C 1
ATOM 2630 O O . VAL A 1 331 ? 15.432 -11.298 -16.741 1.00 97.19 331 VAL A O 1
ATOM 2633 N N . ILE A 1 332 ? 13.284 -10.608 -16.653 1.00 96.88 332 ILE A N 1
ATOM 2634 C CA . ILE A 1 332 ? 12.764 -11.660 -15.782 1.00 96.88 332 ILE A CA 1
ATOM 2635 C C . ILE A 1 332 ? 11.733 -12.442 -16.591 1.00 96.88 332 ILE A C 1
ATOM 2637 O O . ILE A 1 332 ? 10.789 -11.855 -17.120 1.00 96.88 332 ILE A O 1
ATOM 2641 N N . ARG A 1 333 ? 11.897 -13.761 -16.684 1.00 97.56 333 ARG A N 1
ATOM 2642 C CA . ARG A 1 333 ? 10.894 -14.659 -17.267 1.00 97.56 333 ARG A CA 1
ATOM 2643 C C . ARG A 1 333 ? 10.390 -15.619 -16.212 1.00 97.56 333 ARG A C 1
ATOM 2645 O O . ARG A 1 333 ? 11.200 -16.224 -15.512 1.00 97.56 333 ARG A O 1
ATOM 2652 N N . ILE A 1 334 ? 9.073 -15.754 -16.126 1.00 96.00 334 ILE A N 1
ATOM 2653 C CA . ILE A 1 334 ? 8.391 -16.707 -15.251 1.00 96.00 334 ILE A CA 1
ATOM 2654 C C . ILE A 1 334 ? 7.390 -17.464 -16.120 1.00 96.00 334 ILE A C 1
ATOM 2656 O O . ILE A 1 334 ? 6.440 -16.868 -16.629 1.00 96.00 334 ILE A O 1
ATOM 2660 N N . GLY A 1 335 ? 7.621 -18.762 -16.316 1.00 95.00 335 GLY A N 1
ATOM 2661 C CA . GLY A 1 335 ? 6.862 -19.548 -17.290 1.00 95.00 335 GLY A CA 1
ATOM 2662 C C . GLY A 1 335 ? 7.008 -18.981 -18.708 1.00 95.00 335 GLY A C 1
ATOM 2663 O O . GLY A 1 335 ? 8.121 -18.812 -19.202 1.00 95.00 335 GLY A O 1
ATOM 2664 N N . ASP A 1 336 ? 5.882 -18.679 -19.350 1.00 94.56 336 ASP A N 1
ATOM 2665 C CA . ASP A 1 336 ? 5.787 -18.090 -20.692 1.00 94.56 336 ASP A CA 1
ATOM 2666 C C . ASP A 1 336 ? 5.770 -16.550 -20.693 1.00 94.56 336 ASP A C 1
ATOM 2668 O O . ASP A 1 336 ? 5.785 -15.925 -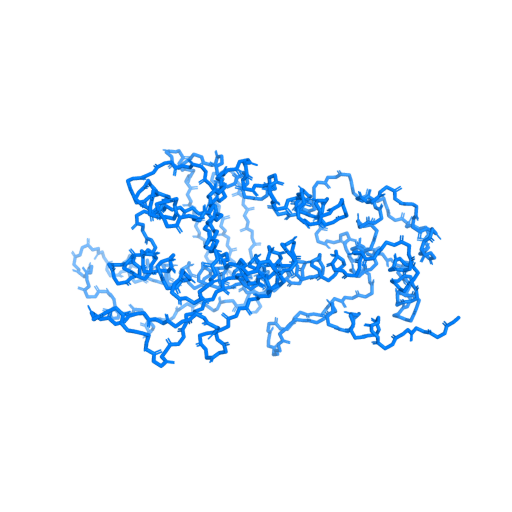21.756 1.00 94.56 336 ASP A O 1
ATOM 2672 N N . LYS A 1 337 ? 5.756 -15.920 -19.513 1.00 96.25 337 LYS A N 1
ATOM 2673 C CA . LYS A 1 337 ? 5.681 -14.464 -19.376 1.00 96.25 337 LYS A CA 1
ATOM 2674 C C . LYS A 1 337 ? 7.061 -13.850 -19.237 1.00 96.25 337 LYS A C 1
ATOM 2676 O O . LYS A 1 337 ? 7.906 -14.331 -18.482 1.00 96.25 337 LYS A O 1
ATOM 2681 N N . GLU A 1 338 ? 7.246 -12.723 -19.912 1.00 96.00 338 GLU A N 1
ATOM 2682 C CA . GLU A 1 338 ? 8.452 -11.910 -19.840 1.00 96.00 338 GLU A CA 1
ATOM 2683 C C . GLU A 1 338 ? 8.136 -10.528 -19.263 1.00 96.00 338 GLU A C 1
ATOM 2685 O O . GLU A 1 338 ? 7.165 -9.875 -19.650 1.00 96.00 338 GLU A O 1
ATOM 2690 N N . HIS A 1 339 ? 8.990 -10.069 -18.353 1.00 94.75 339 HIS A N 1
ATOM 2691 C CA . HIS A 1 339 ? 9.014 -8.698 -17.876 1.00 94.75 339 HIS A CA 1
ATOM 2692 C C . HIS A 1 339 ? 10.405 -8.103 -18.091 1.00 94.75 339 HIS A C 1
ATOM 2694 O O . HIS A 1 339 ? 11.394 -8.561 -17.510 1.00 94.75 339 HIS A O 1
ATOM 2700 N N . LYS A 1 340 ? 10.471 -7.068 -18.931 1.00 96.00 340 LYS A N 1
ATOM 2701 C CA . LYS A 1 340 ? 11.685 -6.296 -19.180 1.00 96.00 340 LYS A CA 1
ATOM 2702 C C . LYS A 1 340 ? 11.677 -5.030 -18.329 1.00 96.00 340 LYS A C 1
ATOM 2704 O O . LYS A 1 340 ? 10.765 -4.212 -18.426 1.00 96.00 340 LYS A O 1
ATOM 2709 N N . ILE A 1 341 ? 12.716 -4.875 -17.519 1.00 95.56 341 ILE A N 1
ATOM 2710 C CA . ILE A 1 341 ? 12.983 -3.695 -16.703 1.00 95.56 341 ILE A CA 1
ATOM 2711 C C . ILE A 1 341 ? 14.073 -2.894 -17.411 1.00 95.56 341 ILE A C 1
ATOM 2713 O O . ILE A 1 341 ? 15.236 -3.304 -17.423 1.00 95.56 341 ILE A O 1
ATOM 2717 N N . GLU A 1 342 ? 13.699 -1.763 -18.000 1.00 95.00 342 GLU A N 1
ATOM 2718 C CA . GLU A 1 342 ? 14.669 -0.812 -18.550 1.00 95.00 342 GLU A CA 1
ATOM 2719 C C . GLU A 1 342 ? 15.466 -0.162 -17.411 1.00 95.00 342 GLU A C 1
ATOM 2721 O O . GLU A 1 342 ? 14.922 0.142 -16.344 1.00 95.00 342 GLU A O 1
ATOM 2726 N N . ARG A 1 343 ? 16.772 0.004 -17.619 1.00 92.56 343 ARG A N 1
ATOM 2727 C CA . ARG A 1 343 ? 17.725 0.480 -16.612 1.00 92.56 343 ARG A CA 1
ATOM 2728 C C . ARG A 1 343 ? 18.189 1.891 -16.957 1.00 92.56 343 ARG A C 1
ATOM 2730 O O . ARG A 1 343 ? 18.446 2.185 -18.119 1.00 92.56 343 ARG A O 1
ATOM 2737 N N . GLU A 1 344 ? 18.283 2.734 -15.930 1.00 85.50 344 GLU A N 1
ATOM 2738 C CA . GLU A 1 344 ? 18.781 4.119 -16.021 1.00 85.50 344 GLU A CA 1
ATOM 2739 C C . GLU A 1 344 ? 20.295 4.241 -15.865 1.00 85.50 344 GLU A C 1
ATOM 2741 O O . GLU A 1 344 ? 20.862 3.520 -15.002 1.00 85.50 344 GLU A O 1
#

Radius of gyration: 23.3 Å; Cα contacts (8 Å, |Δi|>4): 463; chains: 1; bounding box: 55×57×62 Å

Solvent-accessible surface area (backbone atoms only — not comparable to full-atom values): 19234 Å² total; per-residue (Å²): 132,84,73,52,71,66,46,54,49,50,52,56,59,40,33,50,44,83,65,74,97,62,44,33,68,61,50,55,24,35,54,42,44,52,51,52,51,51,24,55,76,71,72,44,61,52,56,80,32,70,39,72,82,71,89,63,84,79,78,87,66,56,68,89,72,56,59,76,64,62,34,68,64,42,87,78,42,57,54,76,68,55,50,42,46,23,51,50,48,38,33,75,76,36,79,57,44,59,56,47,51,41,51,54,34,51,55,53,44,47,53,54,32,49,53,47,45,65,25,56,63,68,84,62,54,62,93,81,43,51,80,64,45,72,81,52,63,85,78,52,56,70,71,57,48,58,55,49,47,35,52,51,51,41,51,48,53,52,50,54,52,50,51,51,56,45,54,74,48,49,52,63,50,52,17,52,27,61,68,29,42,66,36,52,31,87,79,28,81,30,29,38,64,43,98,86,72,45,74,42,92,55,30,37,67,34,57,20,36,27,76,94,77,36,36,38,32,44,80,35,66,62,62,62,86,84,81,49,56,76,75,50,45,55,50,63,64,44,45,44,57,24,26,45,77,55,73,25,43,26,32,42,36,26,54,43,67,69,84,37,76,66,41,53,54,49,50,52,51,30,49,75,70,70,26,43,78,29,49,21,70,53,23,51,52,50,42,33,64,56,28,34,77,68,43,23,53,47,41,61,62,70,48,48,58,66,50,51,59,56,72,68,57,65,79,90,69,72,64,60,75,51,75,44,85,52,92,63,30,39,41,41,33,50,63,94,47,77,48,78,40,60,45,116

Nearest PDB structures (foldseek):
  2pr7-assembly2_B  TM=5.704E-01  e=3.061E+00  Corynebacterium glutamicum ATCC 13032
  3voc-assembly1_A  TM=2.550E-01  e=5.147E-01  Paenibacillus polymyxa
  3drw-assembly1_B  TM=3.454E-01  e=1.783E+00  Pyrococcus horikoshii
  8dgf-assembly1_D  TM=3.657E-01  e=2.336E+00  Escherichia coli
  6frn-assembly1_A  TM=4.304E-01  e=4.716E+00  Methanothermococcus thermolithotrophicus

pLDDT: mean 92.01, std 8.57, range [40.16, 98.44]

Mean predicted aligned error: 5.5 Å

Sequence (344 aa):
MPVSVTVKTLFNKARSLGTGRLEVRLSGSELYGLLLLICRDLSWQPEHIGLPKPREAIPKQTYYSVPPIWFLSHSNAPDPAELQKSIETAIALETDFGMYFSNLCSLHKRRLKFQRILSTQPKPTMDQVGTRGLLEYGTYTNQFLFNWLVWRKWIFDLDNRSGQETGYLFEPVLTRCLGGEAIDANSSPVKRIGENGEPKKEGRQIDCYVEDEKLAYEFKIRLTIAASGQGRWDEELSFPGECVAAGLRPVLIVLDPTTSNRFEQLRDLFLSLGGLVFVGEAAWSHIEERAGRTMARFVENYIKPALDAASEFDTAQLAPISMSWLDGSVVIRIGDKEHKIERE

Secondary structure (DSSP, 8-state):
-PPPHHHHHHHHHHHEE-SGGG-EE--HHHHHHHHHHHHHHTT--GGGGTPPPPSSPPP-S-GGGS-HHHHH--TTPPPHHHHHHHHHHHHHH-TTHHHHHHHHHHHHHHHHHHHHHHHH-PPPPHHHHGGGGGGTBTTB-HHHHHHHHHHHHHHHHHHHHHHHHHHHHHHHHHHHHTT-EEE-TTT-SSEEEPTTSPEEEEE--EEEEETTTTEEEEEES---TTS--HHHHHHHHHHHHHHHHTT-EEEEEESS----HHHHHHHHHHHHTT-EEEETHHHHHHHHHHHHHHHHHHIIIIIHHHHHHHHT--TTSPPPEEEEEETTEEEEEETTEEEEEE--